Protein AF-A0A6I7PPL8-F1 (afdb_monomer)

Sequence (363 aa):
MSESAQRNDRNPDPKPRRRGTRAQRAALGAAVFVAALLAFAATMKLLSKPLSEIPAHDKALAGFEGLIAALILVFHRWRITWLCTAAFFAALSGVTLHLLLIGAGSCGCFGKLSIPPAVTLTLDTLIVIAAIALARALGAQRNLLALTAAALVPFVVAGALYSKATAPPPASTFRLGDRFKDIAPPPDRETAAPAPGEAADAAEPPDFDPIDLGATGALLLLPRVADRFLEGAPEPEWMADLRAAATAGANDPAWLIFVYDPFCEVCMRFQPTMLMYTTDEDVNATPHLRVLLLQKADLRTFDIPDWAWPASPTTALIHRGRIIHEWGGEDTPNPFLLHDDIAEQGDAYLRQLRETYTPLIAR

pLDDT: mean 79.51, std 20.42, range [29.11, 97.81]

Mean predicted aligned error: 13.36 Å

Structure (mmCIF, N/CA/C/O backbone):
data_AF-A0A6I7PPL8-F1
#
_entry.id   AF-A0A6I7PPL8-F1
#
loop_
_atom_site.group_PDB
_atom_site.id
_atom_site.type_symbol
_atom_site.label_atom_id
_atom_site.label_alt_id
_atom_site.label_comp_id
_atom_site.label_asym_id
_atom_site.label_entity_id
_atom_site.label_seq_id
_atom_site.pdbx_PDB_ins_code
_atom_site.Cartn_x
_atom_site.Cartn_y
_atom_site.Cartn_z
_atom_site.occupancy
_atom_site.B_iso_or_equiv
_atom_site.auth_seq_id
_atom_site.auth_comp_id
_atom_site.auth_asym_id
_atom_site.auth_atom_id
_atom_site.pdbx_PDB_model_num
ATOM 1 N N . MET A 1 1 ? -61.079 -2.520 68.516 1.00 50.12 1 MET A N 1
ATOM 2 C CA . MET A 1 1 ? -61.189 -3.102 67.156 1.00 50.12 1 MET A CA 1
ATOM 3 C C . MET A 1 1 ? -61.180 -1.910 66.211 1.00 50.12 1 MET A C 1
ATOM 5 O O . MET A 1 1 ? -62.048 -1.077 66.366 1.00 50.12 1 MET A O 1
ATOM 9 N N . SER A 1 2 ? -60.214 -1.631 65.348 1.00 49.09 2 SER A N 1
ATOM 10 C CA . SER A 1 2 ? -59.335 -2.470 64.543 1.00 49.09 2 SER A CA 1
ATOM 11 C C . SER A 1 2 ? -58.115 -1.615 64.176 1.00 49.09 2 SER A C 1
ATOM 13 O O . SER A 1 2 ? -58.254 -0.642 63.441 1.00 49.09 2 SER A O 1
ATOM 15 N N . GLU A 1 3 ? -56.941 -1.965 64.694 1.00 48.94 3 GLU A N 1
ATOM 16 C CA . GLU A 1 3 ? -55.659 -1.360 64.329 1.00 48.94 3 GLU A CA 1
ATOM 17 C C . GLU A 1 3 ? -55.040 -2.253 63.245 1.00 48.94 3 GLU A C 1
ATOM 19 O O . GLU A 1 3 ? -54.325 -3.219 63.506 1.00 48.94 3 GLU A O 1
ATOM 24 N N . SER A 1 4 ? -55.460 -2.020 62.002 1.00 55.59 4 SER A N 1
ATOM 25 C CA . SER A 1 4 ? -55.031 -2.774 60.827 1.00 55.59 4 SER A CA 1
ATOM 26 C C . SER A 1 4 ? -53.631 -2.328 60.411 1.00 55.59 4 SER A C 1
ATOM 28 O O . SER A 1 4 ? -53.450 -1.328 59.718 1.00 55.59 4 SER A O 1
ATOM 30 N N . ALA A 1 5 ? -52.648 -3.101 60.868 1.00 55.16 5 ALA A N 1
ATOM 31 C CA . ALA A 1 5 ? -51.238 -3.024 60.525 1.00 55.16 5 ALA A CA 1
ATOM 32 C C . ALA A 1 5 ? -51.011 -3.096 59.003 1.00 55.16 5 ALA A C 1
ATOM 34 O O . ALA A 1 5 ? -51.009 -4.166 58.393 1.00 55.16 5 ALA A O 1
ATOM 35 N N . GLN A 1 6 ? -50.773 -1.940 58.387 1.00 59.84 6 GLN A N 1
ATOM 36 C CA . GLN A 1 6 ? -50.347 -1.822 56.997 1.00 59.84 6 GLN A CA 1
ATOM 37 C C . GLN A 1 6 ? -48.828 -2.049 56.930 1.00 59.84 6 GLN A C 1
ATOM 39 O O . GLN A 1 6 ? -48.020 -1.119 56.931 1.00 59.84 6 GLN A O 1
ATOM 44 N N . ARG A 1 7 ? -48.429 -3.326 56.950 1.00 60.44 7 ARG A N 1
ATOM 45 C CA . ARG A 1 7 ? -47.038 -3.768 56.791 1.00 60.44 7 ARG A CA 1
ATOM 46 C C . ARG A 1 7 ? -46.608 -3.516 55.345 1.00 60.44 7 ARG A C 1
ATOM 48 O O . ARG A 1 7 ? -46.891 -4.293 54.441 1.00 60.44 7 ARG A O 1
ATOM 55 N N . ASN A 1 8 ? -45.991 -2.361 55.134 1.00 64.19 8 ASN A N 1
ATOM 56 C CA . ASN A 1 8 ? -45.454 -1.918 53.856 1.00 64.19 8 ASN A CA 1
ATOM 57 C C . ASN A 1 8 ? -44.145 -2.681 53.581 1.00 64.19 8 ASN A C 1
ATOM 59 O O . ASN A 1 8 ? -43.060 -2.209 53.927 1.00 64.19 8 ASN A O 1
ATOM 63 N N . ASP A 1 9 ? -44.259 -3.887 53.018 1.00 62.44 9 ASP A N 1
ATOM 64 C CA . ASP A 1 9 ? -43.138 -4.693 52.526 1.00 62.44 9 ASP A CA 1
ATOM 65 C C . ASP A 1 9 ? -42.481 -3.976 51.333 1.00 62.44 9 ASP A C 1
ATOM 67 O O . ASP A 1 9 ? -42.732 -4.260 50.161 1.00 62.44 9 ASP A O 1
ATOM 71 N N . ARG A 1 10 ? -41.622 -2.996 51.636 1.00 67.69 10 ARG A N 1
ATOM 72 C CA . ARG A 1 10 ? -40.683 -2.409 50.678 1.00 67.69 10 ARG A CA 1
ATOM 73 C C . ARG A 1 10 ? -39.659 -3.477 50.313 1.00 67.69 10 ARG A C 1
ATOM 75 O O . ARG A 1 10 ? -38.627 -3.612 50.967 1.00 67.69 10 ARG A O 1
ATOM 82 N N . ASN A 1 11 ? -39.971 -4.246 49.277 1.00 71.38 11 ASN A N 1
ATOM 83 C CA . ASN A 1 11 ? -39.023 -5.120 48.604 1.00 71.38 11 ASN A CA 1
ATOM 84 C C . ASN A 1 11 ? -37.792 -4.263 48.240 1.00 71.38 11 ASN A C 1
ATOM 86 O O . ASN A 1 11 ? -37.960 -3.270 47.527 1.00 71.38 11 ASN A O 1
ATOM 90 N N . PRO A 1 12 ? -36.592 -4.534 48.787 1.00 71.25 12 PRO A N 1
ATOM 91 C CA . PRO A 1 12 ? -35.431 -3.696 48.537 1.00 71.25 12 PRO A CA 1
ATOM 92 C C . PRO A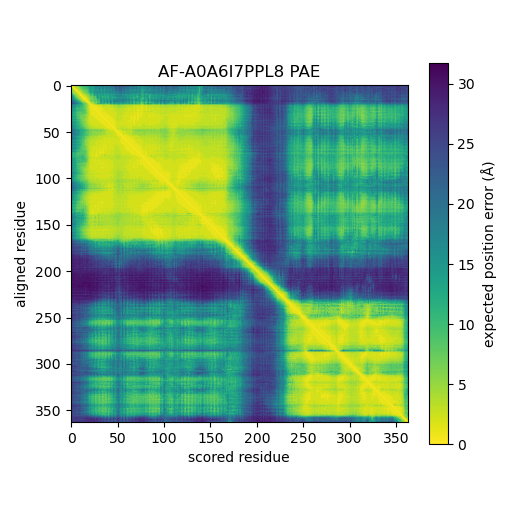 1 12 ? -35.166 -3.685 47.037 1.00 71.25 12 PRO A C 1
ATOM 94 O O . PRO A 1 12 ? -34.965 -4.747 46.442 1.00 71.25 12 PRO A O 1
ATOM 97 N N . ASP A 1 13 ? -35.182 -2.487 46.444 1.00 73.50 13 ASP A N 1
ATOM 98 C CA . ASP A 1 13 ? -34.878 -2.295 45.031 1.00 73.50 13 ASP A CA 1
ATOM 99 C C . ASP A 1 13 ? -33.639 -3.126 44.674 1.00 73.50 13 ASP A C 1
ATOM 101 O O . ASP A 1 13 ? -32.606 -3.020 45.356 1.00 73.50 13 ASP A O 1
ATOM 105 N N . PRO A 1 14 ? -33.725 -4.008 43.662 1.00 70.31 14 PRO A N 1
ATOM 106 C CA . PRO A 1 14 ? -32.640 -4.908 43.329 1.00 70.31 14 PRO A CA 1
ATOM 107 C C . PRO A 1 14 ? -31.392 -4.076 43.043 1.00 70.31 14 PRO A C 1
ATOM 109 O O . PRO A 1 14 ? -31.329 -3.360 42.042 1.00 70.31 14 PRO A O 1
ATOM 112 N N . LYS A 1 15 ? -30.399 -4.168 43.944 1.00 69.38 15 LYS A N 1
ATOM 113 C CA . LYS A 1 15 ? -29.128 -3.438 43.838 1.00 69.38 15 LYS A CA 1
ATOM 114 C C . LYS A 1 15 ? -28.622 -3.549 42.396 1.00 69.38 15 LYS A C 1
ATOM 116 O O . LYS A 1 15 ? -28.490 -4.679 41.907 1.00 69.38 15 LYS A O 1
ATOM 121 N N . PRO A 1 16 ? -28.334 -2.427 41.710 1.00 63.09 16 PRO A N 1
ATOM 122 C CA . PRO A 1 16 ? -27.937 -2.437 40.309 1.00 63.09 16 PRO A CA 1
ATOM 123 C C . PRO A 1 16 ? -26.766 -3.404 40.125 1.00 63.09 16 PRO A C 1
ATOM 125 O O . PRO A 1 16 ? -25.678 -3.227 40.677 1.00 63.09 16 PRO A O 1
ATOM 128 N N . ARG A 1 17 ? -27.026 -4.503 39.404 1.00 59.47 17 ARG A N 1
ATOM 129 C CA . ARG A 1 17 ? -26.058 -5.584 39.185 1.00 59.47 17 ARG A CA 1
ATOM 130 C C . ARG A 1 17 ? -24.767 -4.995 38.609 1.00 59.47 17 ARG A C 1
ATOM 132 O O . ARG A 1 17 ? -24.819 -4.242 37.641 1.00 59.47 17 ARG A O 1
ATOM 139 N N . ARG A 1 18 ? -23.616 -5.416 39.157 1.00 65.81 18 ARG A N 1
ATOM 140 C CA . ARG A 1 18 ? -22.213 -5.055 38.823 1.00 65.81 18 ARG A CA 1
ATOM 141 C C . ARG A 1 18 ? -21.773 -5.271 37.350 1.00 65.81 18 ARG A C 1
ATOM 143 O O . ARG A 1 18 ? -20.594 -5.491 37.089 1.00 65.81 18 ARG A O 1
ATOM 150 N N . ARG A 1 19 ? -22.667 -5.216 36.357 1.00 65.75 19 ARG A N 1
ATOM 151 C CA . ARG A 1 19 ? -22.356 -5.392 34.924 1.00 65.75 19 ARG A CA 1
ATOM 152 C C . ARG A 1 19 ? -21.305 -4.402 34.401 1.00 65.75 19 ARG A C 1
ATOM 154 O O . ARG A 1 19 ? -20.608 -4.736 33.450 1.00 65.75 19 ARG A O 1
ATOM 161 N N . GLY A 1 20 ? -21.129 -3.246 35.048 1.00 73.75 20 GLY A N 1
ATOM 162 C CA . GLY A 1 20 ? -20.161 -2.229 34.628 1.00 73.75 20 GLY A CA 1
ATOM 163 C C . GLY A 1 20 ? -18.698 -2.688 34.628 1.00 73.75 20 GLY A C 1
ATOM 164 O O . GLY A 1 20 ? -17.942 -2.283 33.753 1.00 73.75 20 GLY A O 1
ATOM 165 N N . THR A 1 21 ? -18.282 -3.577 35.536 1.00 85.00 21 THR A N 1
ATOM 166 C CA . THR A 1 21 ? -16.844 -3.845 35.729 1.00 85.00 21 THR A CA 1
ATOM 167 C C . THR A 1 21 ? -16.218 -4.694 34.622 1.00 85.00 21 THR A C 1
ATOM 169 O O . THR A 1 21 ? -15.067 -4.462 34.259 1.00 85.00 21 THR A O 1
ATOM 172 N N . ARG A 1 22 ? -16.952 -5.658 34.045 1.00 92.44 22 ARG A N 1
ATOM 173 C CA . ARG A 1 22 ? -16.433 -6.501 32.948 1.00 92.44 22 ARG A CA 1
ATOM 174 C C . ARG A 1 22 ? -16.326 -5.724 31.639 1.00 92.44 22 ARG A C 1
ATOM 176 O O . ARG A 1 22 ? -15.281 -5.775 31.002 1.00 92.44 22 ARG A O 1
ATOM 183 N N . ALA A 1 23 ? -17.368 -4.970 31.280 1.00 92.50 23 ALA A N 1
ATOM 184 C CA . ALA A 1 23 ? -17.369 -4.146 30.070 1.00 92.50 23 ALA A CA 1
ATOM 185 C C . ALA A 1 23 ? -16.282 -3.062 30.121 1.00 92.50 23 ALA A C 1
ATOM 187 O O . ALA A 1 23 ? -15.598 -2.841 29.131 1.00 92.50 23 ALA A O 1
ATOM 188 N N . GLN A 1 24 ? -16.058 -2.444 31.287 1.00 93.75 24 GLN A N 1
ATOM 189 C CA . GLN A 1 24 ? -14.986 -1.461 31.468 1.00 93.75 24 GLN A CA 1
ATOM 190 C C . GLN A 1 24 ? -13.587 -2.067 31.313 1.00 93.75 24 GLN A C 1
ATOM 192 O O . GLN A 1 24 ? -12.736 -1.457 30.676 1.00 93.75 24 GLN A O 1
ATOM 197 N N . ARG A 1 25 ? -13.342 -3.266 31.861 1.00 95.81 25 ARG A N 1
ATOM 198 C CA . ARG A 1 25 ? -12.057 -3.965 31.682 1.00 95.81 25 ARG A CA 1
ATOM 199 C C . ARG A 1 25 ? -11.835 -4.377 30.229 1.00 95.81 25 ARG A C 1
ATOM 201 O O . ARG A 1 25 ? -10.738 -4.188 29.722 1.00 95.81 25 ARG A O 1
ATOM 208 N N . ALA A 1 26 ? -12.871 -4.892 29.564 1.00 95.44 26 ALA A N 1
ATOM 209 C CA . ALA A 1 26 ? -12.811 -5.232 28.143 1.00 95.44 26 ALA A CA 1
ATOM 210 C C . ALA A 1 26 ? -12.533 -3.991 27.282 1.00 95.44 26 ALA A C 1
ATOM 212 O O . ALA A 1 26 ? -11.665 -4.033 26.419 1.00 95.44 26 ALA A O 1
ATOM 213 N N . ALA A 1 27 ? -13.205 -2.872 27.571 1.00 95.19 27 ALA A N 1
ATOM 214 C CA . ALA A 1 27 ? -12.967 -1.602 26.898 1.00 95.19 27 ALA A CA 1
ATOM 215 C C . ALA A 1 27 ? -11.532 -1.103 27.117 1.00 95.19 27 ALA A C 1
ATOM 217 O O . ALA A 1 27 ? -10.883 -0.704 26.162 1.00 95.19 27 ALA A O 1
ATOM 218 N N . LEU A 1 28 ? -10.999 -1.169 28.341 1.00 96.75 28 LEU A N 1
ATOM 219 C CA . LEU A 1 28 ? -9.606 -0.792 28.595 1.00 96.75 28 LEU A CA 1
ATOM 220 C C . LEU A 1 28 ? -8.621 -1.691 27.833 1.00 96.75 28 LEU A C 1
ATOM 222 O O . LEU A 1 28 ? -7.703 -1.180 27.203 1.00 96.75 28 LEU A O 1
ATOM 226 N N . GLY A 1 29 ? -8.823 -3.012 27.852 1.00 97.06 29 GLY A N 1
ATOM 227 C CA . GLY A 1 29 ? -7.970 -3.951 27.117 1.00 97.06 29 GLY A CA 1
ATOM 228 C C . GLY A 1 29 ? -7.986 -3.694 25.609 1.00 97.06 29 GLY A C 1
ATOM 229 O O . GLY A 1 29 ? -6.932 -3.601 24.986 1.00 97.06 29 GLY A O 1
ATOM 230 N N . ALA A 1 30 ? -9.174 -3.491 25.035 1.00 96.31 30 ALA A N 1
ATOM 231 C CA . ALA A 1 30 ? -9.321 -3.127 23.630 1.00 96.31 30 ALA A CA 1
ATOM 232 C C . ALA A 1 30 ? -8.703 -1.754 23.318 1.00 96.31 30 ALA A C 1
ATOM 234 O O . ALA A 1 30 ? -8.088 -1.588 22.271 1.00 96.31 30 ALA A O 1
ATOM 235 N N . ALA A 1 31 ? -8.818 -0.785 24.231 1.00 96.19 31 ALA A N 1
ATOM 236 C CA . ALA A 1 31 ? -8.248 0.547 24.061 1.00 96.19 31 ALA A CA 1
ATOM 237 C C . ALA A 1 31 ? -6.718 0.494 24.011 1.00 96.19 31 ALA A C 1
ATOM 239 O O . ALA A 1 31 ? -6.123 1.104 23.130 1.00 96.19 31 ALA A O 1
ATOM 240 N N . VAL A 1 32 ? -6.093 -0.281 24.903 1.00 97.81 32 VAL A N 1
ATOM 241 C CA . VAL A 1 32 ? -4.641 -0.515 24.893 1.00 97.81 32 VAL A CA 1
ATOM 242 C C . VAL A 1 32 ? -4.205 -1.201 23.602 1.00 97.81 32 VAL A C 1
ATOM 244 O O . VAL A 1 32 ? -3.240 -0.759 22.989 1.00 97.81 32 VAL A O 1
ATOM 247 N N . PHE A 1 33 ? -4.928 -2.232 23.156 1.00 97.75 33 PHE A N 1
ATOM 248 C CA . PHE A 1 33 ? -4.609 -2.935 21.912 1.00 97.75 33 PHE A CA 1
ATOM 249 C C . PHE A 1 33 ? -4.676 -2.011 20.685 1.00 97.75 33 PHE A C 1
ATOM 251 O O . PHE A 1 33 ? -3.709 -1.916 19.934 1.00 97.75 33 PHE A O 1
ATOM 258 N N . VAL A 1 34 ? -5.787 -1.287 20.505 1.00 96.81 34 VAL A N 1
ATOM 259 C CA . VAL A 1 34 ? -5.965 -0.367 19.369 1.00 96.81 34 VAL A CA 1
ATOM 260 C C . VAL A 1 34 ? -4.957 0.782 19.430 1.00 96.81 34 VAL A C 1
ATOM 262 O O . VAL A 1 34 ? -4.368 1.129 18.411 1.00 96.81 34 VAL A O 1
ATOM 265 N N . ALA A 1 35 ? -4.706 1.347 20.614 1.00 96.62 35 ALA A N 1
ATOM 266 C CA . ALA A 1 35 ? -3.709 2.400 20.783 1.00 96.62 35 ALA A CA 1
ATOM 267 C C . ALA A 1 35 ? -2.290 1.911 20.460 1.00 96.62 35 ALA A C 1
ATOM 269 O O . ALA A 1 35 ? -1.544 2.633 19.808 1.00 96.62 35 ALA A O 1
ATOM 270 N N . ALA A 1 36 ? -1.928 0.689 20.864 1.00 97.38 36 ALA A N 1
ATOM 271 C CA . ALA A 1 36 ? -0.634 0.095 20.538 1.00 97.38 36 ALA A CA 1
ATOM 272 C C . ALA A 1 36 ? -0.473 -0.120 19.027 1.00 97.38 36 ALA A C 1
ATOM 274 O O . ALA A 1 36 ? 0.581 0.191 18.480 1.00 97.38 36 ALA A O 1
ATOM 275 N N . LEU A 1 37 ? -1.524 -0.589 18.346 1.00 96.12 37 LEU A N 1
ATOM 276 C CA . LEU A 1 37 ? -1.525 -0.756 16.893 1.00 96.12 37 LEU A CA 1
ATOM 277 C C . LEU A 1 37 ? -1.340 0.585 16.161 1.00 96.12 37 LEU A C 1
ATOM 279 O O . LEU A 1 37 ? -0.497 0.684 15.272 1.00 96.12 37 LEU A O 1
ATOM 283 N N . LEU A 1 38 ? -2.093 1.619 16.553 1.00 95.56 38 LEU A N 1
ATOM 284 C CA . LEU A 1 38 ? -1.989 2.961 15.966 1.00 95.56 38 LEU A CA 1
ATOM 285 C C . LEU A 1 38 ? -0.626 3.603 16.242 1.00 95.56 38 LEU A C 1
ATOM 287 O O . LEU A 1 38 ? -0.027 4.183 15.341 1.00 95.56 38 LEU A O 1
ATOM 291 N N . ALA A 1 39 ? -0.114 3.467 17.468 1.00 95.31 39 ALA A N 1
ATOM 292 C CA . ALA A 1 39 ? 1.216 3.946 17.823 1.00 95.31 39 ALA A CA 1
ATOM 293 C C . ALA A 1 39 ? 2.295 3.236 16.997 1.00 95.31 39 ALA A C 1
ATOM 295 O O . ALA A 1 39 ? 3.172 3.900 16.458 1.00 95.31 39 ALA A O 1
ATOM 296 N N . PHE A 1 40 ? 2.199 1.913 16.830 1.00 94.94 40 PHE A N 1
ATOM 297 C CA . PHE A 1 40 ? 3.115 1.150 15.986 1.00 94.94 40 PHE A CA 1
ATOM 298 C C . PHE A 1 40 ? 3.084 1.633 14.529 1.00 94.94 40 PHE A C 1
ATOM 300 O O . PHE A 1 40 ? 4.142 1.910 13.967 1.00 94.94 40 PHE A O 1
ATOM 307 N N . ALA A 1 41 ? 1.898 1.808 13.936 1.00 93.56 41 ALA A N 1
ATOM 308 C CA . ALA A 1 41 ? 1.759 2.334 12.576 1.00 93.56 41 ALA A CA 1
ATOM 309 C C . ALA A 1 41 ? 2.401 3.727 12.427 1.00 93.56 41 ALA A C 1
ATOM 311 O O . ALA A 1 41 ? 3.228 3.940 11.536 1.00 93.56 41 ALA A O 1
ATOM 312 N N . ALA A 1 42 ? 2.103 4.649 13.349 1.00 93.50 42 ALA A N 1
ATOM 313 C CA . ALA A 1 42 ? 2.664 5.997 13.353 1.00 93.50 42 ALA A CA 1
ATOM 314 C C . ALA A 1 42 ? 4.194 5.992 13.531 1.00 93.50 42 ALA A C 1
ATOM 316 O O . ALA A 1 42 ? 4.908 6.691 12.810 1.00 93.50 42 ALA A O 1
ATOM 317 N N . THR A 1 43 ? 4.724 5.173 14.445 1.00 93.19 43 THR A N 1
ATOM 318 C CA . THR A 1 43 ? 6.170 5.023 14.654 1.00 93.19 43 THR A CA 1
ATOM 319 C C . THR A 1 43 ? 6.857 4.467 13.411 1.00 93.19 43 THR A C 1
ATOM 321 O O . THR A 1 43 ? 7.880 5.006 13.000 1.00 93.19 43 THR A O 1
ATOM 324 N N . MET A 1 44 ? 6.288 3.449 12.762 1.00 92.38 44 MET A N 1
ATOM 325 C CA . MET A 1 44 ? 6.865 2.878 11.541 1.00 92.38 44 MET A CA 1
ATOM 326 C C . MET A 1 44 ? 6.896 3.881 10.381 1.00 92.38 44 MET A C 1
ATOM 328 O O . MET A 1 44 ? 7.874 3.912 9.632 1.00 92.38 44 MET A O 1
ATOM 332 N N . LYS A 1 45 ? 5.887 4.757 10.260 1.00 89.00 45 LYS A N 1
ATOM 333 C CA . LYS A 1 45 ? 5.919 5.877 9.302 1.00 89.00 45 LYS A CA 1
ATOM 334 C C . LYS A 1 45 ? 7.065 6.838 9.611 1.00 89.00 45 LYS A C 1
ATOM 336 O O . LYS A 1 45 ? 7.859 7.142 8.724 1.00 89.00 45 LYS A O 1
ATOM 341 N N . LEU A 1 46 ? 7.194 7.265 10.867 1.00 90.25 46 LEU A N 1
ATOM 342 C CA . LEU A 1 46 ? 8.212 8.235 11.284 1.00 90.25 46 LEU A CA 1
ATOM 343 C C . LEU A 1 46 ? 9.645 7.689 11.221 1.00 90.25 46 LEU A C 1
ATOM 345 O O . LEU A 1 46 ? 10.565 8.454 10.962 1.00 90.25 46 LEU A O 1
ATOM 349 N N . LEU A 1 47 ? 9.845 6.384 11.425 1.00 91.69 47 LEU A N 1
ATOM 350 C CA . LEU A 1 47 ? 11.161 5.740 11.327 1.00 91.69 47 LEU A CA 1
ATOM 351 C C . LEU A 1 47 ? 11.567 5.403 9.886 1.00 91.69 47 LEU A C 1
ATOM 353 O O . LEU A 1 47 ? 12.730 5.099 9.628 1.00 91.69 47 LEU A O 1
ATOM 357 N N . SER A 1 48 ? 10.628 5.427 8.937 1.00 84.06 48 SER A N 1
ATOM 358 C CA . SER A 1 48 ? 10.905 5.004 7.562 1.00 84.06 48 SER A CA 1
ATOM 359 C C . SER A 1 48 ? 11.784 5.984 6.777 1.00 84.06 48 SER A C 1
ATOM 361 O O . SER A 1 48 ? 12.495 5.550 5.866 1.00 84.06 48 SER A O 1
ATOM 363 N N . LYS A 1 49 ? 11.749 7.279 7.116 1.00 83.81 49 LYS A N 1
ATOM 364 C CA . LYS A 1 49 ? 12.443 8.365 6.408 1.00 83.81 49 LYS A CA 1
ATOM 365 C C . LYS A 1 49 ? 12.864 9.475 7.384 1.00 83.81 49 LYS A C 1
ATOM 367 O O . LYS A 1 49 ? 12.212 9.637 8.416 1.00 83.81 49 LYS A O 1
ATOM 372 N N . PRO A 1 50 ? 13.896 10.278 7.067 1.00 89.25 50 PRO A N 1
ATOM 373 C CA . PRO A 1 50 ? 14.190 11.504 7.805 1.00 89.25 50 PRO A CA 1
ATOM 374 C C . PRO A 1 50 ? 12.958 12.417 7.866 1.00 89.25 50 PRO A C 1
ATOM 376 O O . PRO A 1 50 ? 12.227 12.554 6.885 1.00 89.25 50 PRO A O 1
ATOM 379 N N . LEU A 1 51 ? 12.738 13.097 8.997 1.00 86.81 51 LEU A N 1
ATOM 380 C CA . LEU A 1 51 ? 11.593 14.002 9.193 1.00 86.81 51 LEU A CA 1
ATOM 381 C C . LEU A 1 51 ? 11.484 15.094 8.115 1.00 86.81 51 LEU A C 1
ATOM 383 O O . LEU A 1 51 ? 10.382 15.569 7.853 1.00 86.81 51 LEU A O 1
ATOM 387 N N . SER A 1 52 ? 12.586 15.495 7.480 1.00 90.00 52 SER A N 1
ATOM 388 C CA . SER A 1 52 ? 12.602 16.451 6.365 1.00 90.00 52 SER A CA 1
ATOM 389 C C . SER A 1 52 ? 11.963 15.906 5.083 1.00 90.00 52 SER A C 1
ATOM 391 O O . SER A 1 52 ? 11.364 16.678 4.345 1.00 90.00 52 SER A O 1
ATOM 393 N N . GLU A 1 53 ? 12.029 14.595 4.847 1.00 87.38 53 GLU A N 1
ATOM 394 C CA . GLU A 1 53 ? 11.587 13.942 3.605 1.00 87.38 53 GLU A CA 1
ATOM 395 C C . GLU A 1 53 ? 10.163 13.3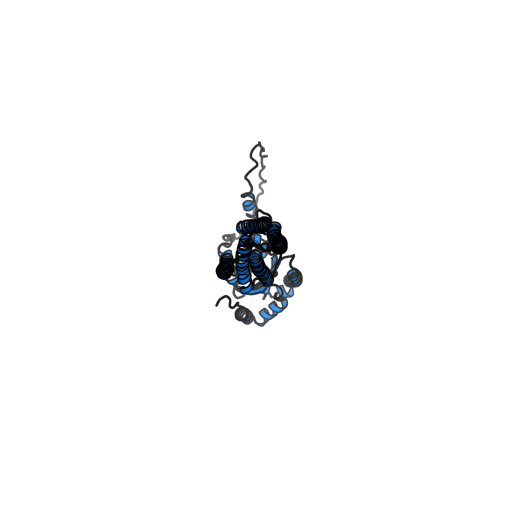81 3.677 1.00 87.38 53 GLU A C 1
ATOM 397 O O . GLU A 1 53 ? 9.582 13.011 2.657 1.00 87.38 53 GLU A O 1
ATOM 402 N N . ILE A 1 54 ? 9.583 13.283 4.876 1.00 81.75 54 ILE A N 1
ATOM 403 C CA . ILE A 1 54 ? 8.216 12.781 5.032 1.00 81.75 54 ILE A CA 1
ATOM 404 C C . ILE A 1 54 ? 7.233 13.845 4.503 1.00 81.75 54 ILE A C 1
ATOM 406 O O . ILE A 1 54 ? 7.248 14.984 5.002 1.00 81.75 54 ILE A O 1
ATOM 410 N N . PRO A 1 55 ? 6.348 13.497 3.548 1.00 85.19 55 PRO A N 1
ATOM 411 C CA . PRO A 1 55 ? 5.311 14.398 3.062 1.00 85.19 55 PRO A CA 1
ATOM 412 C C . PRO A 1 55 ? 4.458 14.974 4.198 1.00 85.19 55 PRO A C 1
ATOM 414 O O . PRO A 1 55 ? 4.187 14.314 5.203 1.00 85.19 55 PRO A O 1
ATOM 417 N N . ALA A 1 56 ? 3.985 16.214 4.043 1.00 88.50 56 ALA A N 1
ATOM 418 C CA . ALA A 1 56 ? 3.187 16.879 5.078 1.00 88.50 56 ALA A CA 1
ATOM 419 C C . ALA A 1 56 ? 1.913 16.093 5.451 1.00 88.50 56 ALA A C 1
ATOM 421 O O . ALA A 1 56 ? 1.530 16.067 6.621 1.00 88.50 56 ALA A O 1
ATOM 422 N N . HIS A 1 57 ? 1.294 15.411 4.481 1.00 85.44 57 HIS A N 1
ATOM 423 C CA . HIS A 1 57 ? 0.109 14.586 4.716 1.00 85.44 57 HIS A CA 1
ATOM 424 C C . HIS A 1 57 ? 0.410 13.357 5.590 1.00 85.44 57 HIS A C 1
ATOM 426 O O . HIS A 1 57 ? -0.369 13.064 6.493 1.00 85.44 57 HIS A O 1
ATOM 432 N N . ASP A 1 58 ? 1.557 12.699 5.405 1.00 85.56 58 ASP A N 1
ATOM 433 C CA . ASP A 1 58 ? 1.966 11.544 6.215 1.00 85.56 58 ASP A CA 1
ATOM 434 C C . ASP A 1 58 ? 2.255 11.943 7.666 1.00 85.56 58 ASP A C 1
ATOM 436 O O . ASP A 1 58 ? 1.859 11.242 8.600 1.00 85.56 58 ASP A O 1
ATOM 440 N N . LYS A 1 59 ? 2.881 13.111 7.873 1.00 90.19 59 LYS A N 1
ATOM 441 C CA . LYS A 1 59 ? 3.087 13.688 9.215 1.00 90.19 59 LYS A CA 1
ATOM 442 C C . LYS A 1 59 ? 1.758 13.983 9.901 1.00 90.19 59 LYS A C 1
ATOM 444 O O . LYS A 1 59 ? 1.578 13.638 11.068 1.00 90.19 59 LYS A O 1
ATOM 449 N N . ALA A 1 60 ? 0.833 14.615 9.178 1.00 91.06 60 ALA A N 1
ATOM 450 C CA . ALA A 1 60 ? -0.493 14.933 9.693 1.00 91.06 60 ALA A CA 1
ATOM 451 C C . ALA A 1 60 ? -1.269 13.658 10.053 1.00 91.06 60 ALA A C 1
ATOM 453 O O . ALA A 1 60 ? -1.875 13.595 11.122 1.00 91.06 60 ALA A O 1
ATOM 454 N N . LEU A 1 61 ? -1.192 12.624 9.211 1.00 89.69 61 LEU A N 1
ATOM 455 C CA . LEU A 1 61 ? -1.830 11.334 9.455 1.00 89.69 61 LEU A CA 1
ATOM 456 C C . LEU A 1 61 ? -1.236 10.623 10.679 1.00 89.69 61 LEU A C 1
ATOM 458 O O . LEU A 1 61 ? -1.994 10.180 11.536 1.00 89.69 61 LEU A O 1
ATOM 462 N N . ALA A 1 62 ? 0.093 10.567 10.812 1.00 91.81 62 ALA A N 1
ATOM 463 C CA . ALA A 1 62 ? 0.750 9.979 11.983 1.00 91.81 62 ALA A CA 1
ATOM 464 C C . ALA A 1 62 ? 0.394 10.731 13.282 1.00 91.81 62 ALA A C 1
ATOM 466 O O . ALA A 1 62 ? 0.119 10.117 14.314 1.00 91.81 62 ALA A O 1
ATOM 467 N N . GLY A 1 63 ? 0.333 12.068 13.228 1.00 93.25 63 GLY A N 1
ATOM 468 C CA . GLY A 1 63 ? -0.134 12.891 14.345 1.00 93.25 63 GLY A CA 1
ATOM 469 C C . GLY A 1 63 ? -1.597 12.616 14.706 1.00 93.25 63 GLY A C 1
ATOM 470 O O . GLY A 1 63 ? -1.937 12.508 15.886 1.00 93.25 63 GLY A O 1
ATOM 471 N N . PHE A 1 64 ? -2.458 12.443 13.701 1.00 93.12 64 PHE A N 1
ATOM 472 C CA . PHE A 1 64 ? -3.863 12.094 13.896 1.00 93.12 64 PHE A CA 1
ATOM 473 C C . PHE A 1 64 ? -4.036 10.696 14.516 1.00 93.12 64 PHE A C 1
ATOM 475 O O . PHE A 1 64 ? -4.805 10.545 15.463 1.00 93.12 64 PHE A O 1
ATOM 482 N N . GLU A 1 65 ? -3.283 9.691 14.058 1.00 93.44 65 GLU A N 1
ATOM 483 C CA . GLU A 1 65 ? -3.263 8.341 14.647 1.00 93.44 65 GLU A CA 1
ATOM 484 C C . GLU A 1 65 ? -2.853 8.378 16.128 1.00 93.44 65 GLU A C 1
ATOM 486 O O . GLU A 1 65 ? -3.521 7.774 16.973 1.00 93.44 65 GLU A O 1
ATOM 491 N N . GLY A 1 66 ? -1.817 9.156 16.465 1.00 94.62 66 GLY A N 1
ATOM 492 C CA . GLY A 1 66 ? -1.386 9.373 17.848 1.00 94.62 66 GLY A CA 1
ATOM 493 C C . GLY A 1 66 ? -2.452 10.056 18.714 1.00 94.62 66 GLY A C 1
ATOM 494 O O . GLY A 1 66 ? -2.690 9.642 19.853 1.00 94.62 66 GLY A O 1
ATOM 495 N N . LEU A 1 67 ? -3.151 11.059 18.171 1.00 95.00 67 LEU A N 1
ATOM 496 C CA . LEU A 1 67 ? -4.257 11.728 18.859 1.00 95.00 67 LEU A CA 1
ATOM 497 C C . LEU A 1 67 ? -5.414 10.757 19.143 1.00 95.00 67 LEU A C 1
ATOM 499 O O . LEU A 1 67 ? -5.911 10.711 20.269 1.00 95.00 67 LEU A O 1
ATOM 503 N N . ILE A 1 68 ? -5.827 9.953 18.159 1.00 94.06 68 ILE A N 1
ATOM 504 C CA . ILE A 1 68 ? -6.892 8.954 18.333 1.00 94.06 68 ILE A CA 1
ATOM 505 C C . ILE A 1 68 ? -6.493 7.899 19.369 1.00 94.06 68 ILE A C 1
ATOM 507 O O . ILE A 1 68 ? -7.311 7.559 20.228 1.00 94.06 68 ILE A O 1
ATOM 511 N N . ALA A 1 69 ? -5.244 7.425 19.348 1.00 95.88 69 ALA A N 1
ATOM 512 C CA . ALA A 1 69 ? -4.726 6.498 20.351 1.00 95.88 69 ALA A CA 1
ATOM 513 C C . ALA A 1 69 ? -4.843 7.078 21.775 1.00 95.88 69 ALA A C 1
ATOM 515 O O . ALA A 1 69 ? -5.371 6.417 22.674 1.00 95.88 69 ALA A O 1
ATOM 516 N N . ALA A 1 70 ? -4.440 8.338 21.975 1.00 96.50 70 ALA A N 1
ATOM 517 C CA . ALA A 1 70 ? -4.557 9.019 23.264 1.00 96.50 70 ALA A CA 1
ATOM 518 C C . ALA A 1 70 ? -6.022 9.192 23.708 1.00 96.50 70 ALA A C 1
ATOM 520 O O . ALA A 1 70 ? -6.367 8.895 24.857 1.00 96.50 70 ALA A O 1
ATOM 521 N N . LEU A 1 71 ? -6.905 9.620 22.797 1.00 95.81 71 LEU A N 1
ATOM 522 C CA . LEU A 1 71 ? -8.332 9.797 23.078 1.00 95.81 71 LEU A CA 1
ATOM 523 C C . LEU A 1 71 ? -9.012 8.474 23.452 1.00 95.81 71 LEU A C 1
ATOM 525 O O . LEU A 1 71 ? -9.803 8.440 24.396 1.00 95.81 71 LEU A O 1
ATOM 529 N N . ILE A 1 72 ? -8.683 7.378 22.763 1.00 96.81 72 ILE A N 1
ATOM 530 C CA . ILE A 1 72 ? -9.203 6.043 23.078 1.00 96.81 72 ILE A CA 1
ATOM 531 C C . ILE A 1 72 ? -8.781 5.612 24.483 1.00 96.81 72 ILE A C 1
ATOM 533 O O . ILE A 1 72 ? -9.623 5.122 25.231 1.00 96.81 72 ILE A O 1
ATOM 537 N N . LEU A 1 73 ? -7.528 5.836 24.885 1.00 97.31 73 LEU A N 1
ATOM 538 C CA . LEU A 1 73 ? -7.052 5.484 26.228 1.00 97.31 73 LEU A CA 1
ATOM 539 C C . LEU A 1 73 ? -7.748 6.302 27.325 1.00 97.31 73 LEU A C 1
ATOM 541 O O . LEU A 1 73 ? -8.224 5.733 28.313 1.00 97.31 73 LEU A O 1
ATOM 545 N N . VAL A 1 74 ? -7.865 7.620 27.143 1.00 97.75 74 VAL A N 1
ATOM 546 C CA . VAL A 1 74 ? -8.470 8.529 28.134 1.00 97.75 74 VAL A CA 1
ATOM 547 C C . VAL A 1 74 ? -9.978 8.293 28.247 1.00 97.75 74 VAL A C 1
ATOM 549 O O . VAL A 1 74 ? -10.517 8.161 29.348 1.00 97.75 74 VAL A O 1
ATOM 552 N N . PHE A 1 75 ? -10.667 8.171 27.112 1.00 97.50 75 PHE A N 1
ATOM 553 C CA . PHE A 1 75 ? -12.125 8.108 27.040 1.00 97.50 75 PHE A CA 1
ATOM 554 C C . PHE A 1 75 ? -12.664 6.700 26.742 1.00 97.50 75 PHE A C 1
ATOM 556 O O . PHE A 1 75 ? -13.813 6.569 26.320 1.00 97.50 75 PHE A O 1
ATOM 563 N N . HIS A 1 76 ? -11.902 5.629 27.010 1.00 97.25 76 HIS A N 1
ATOM 564 C CA . HIS A 1 76 ? -12.312 4.231 26.753 1.00 97.25 76 HIS A CA 1
ATOM 565 C C . HIS A 1 76 ? -13.646 3.842 27.413 1.00 97.25 76 HIS A C 1
ATOM 567 O O . HIS A 1 76 ? -14.317 2.903 26.985 1.00 97.25 76 HIS A O 1
ATOM 573 N N . ARG A 1 77 ? -14.056 4.537 28.481 1.00 96.50 77 ARG A N 1
ATOM 574 C CA . ARG A 1 77 ? -15.327 4.274 29.182 1.00 96.50 77 ARG A CA 1
ATOM 575 C C . ARG A 1 77 ? -16.539 4.877 28.480 1.00 96.50 77 ARG A C 1
ATOM 577 O O . ARG A 1 77 ? -17.668 4.536 28.828 1.00 96.50 77 ARG A O 1
ATOM 584 N N . TRP A 1 78 ? -16.330 5.803 27.551 1.00 96.94 78 TRP A N 1
ATOM 585 C CA . TRP A 1 78 ? -17.403 6.544 26.905 1.00 96.94 78 TRP A CA 1
ATOM 586 C C . TRP A 1 78 ? -17.827 5.815 25.634 1.00 96.94 78 TRP A C 1
ATOM 588 O O . TRP A 1 78 ? -17.020 5.534 24.754 1.00 96.94 78 TRP A O 1
ATOM 598 N N . ARG A 1 79 ? -19.125 5.526 25.512 1.00 95.94 79 ARG A N 1
ATOM 599 C CA . ARG A 1 79 ? -19.685 4.840 24.334 1.00 95.94 79 ARG A CA 1
ATOM 600 C C . ARG A 1 79 ? -19.415 5.583 23.022 1.00 95.94 79 ARG A C 1
ATOM 602 O O . ARG A 1 79 ? -19.226 4.935 22.004 1.00 95.94 79 ARG A O 1
ATOM 609 N N . ILE A 1 80 ? -19.382 6.920 23.059 1.00 95.88 80 ILE A N 1
ATOM 610 C CA . ILE A 1 80 ? -19.143 7.763 21.877 1.00 95.88 80 ILE A CA 1
ATOM 611 C C . ILE A 1 80 ? -17.738 7.519 21.321 1.00 95.88 80 ILE A C 1
ATOM 613 O O . ILE A 1 80 ? -17.603 7.395 20.112 1.00 95.88 80 ILE A O 1
ATOM 617 N N . THR A 1 81 ? -16.731 7.346 22.184 1.00 96.31 81 THR A N 1
ATOM 618 C CA . THR A 1 81 ? -15.351 7.033 21.783 1.00 96.31 81 THR A CA 1
ATOM 619 C C . THR A 1 81 ? -15.309 5.832 20.850 1.00 96.31 81 THR A C 1
ATOM 621 O O . THR A 1 81 ? -14.755 5.929 19.766 1.00 96.31 81 THR A O 1
ATOM 624 N N . TRP A 1 82 ? -15.986 4.740 21.212 1.00 97.31 82 TRP A N 1
ATOM 625 C CA . TRP A 1 82 ? -16.036 3.525 20.397 1.00 97.31 82 TRP A CA 1
ATOM 626 C C . TRP A 1 82 ? -16.802 3.702 19.083 1.00 97.31 82 TRP A C 1
ATOM 628 O O . TRP A 1 82 ? -16.423 3.111 18.078 1.00 97.31 82 TRP A O 1
ATOM 638 N N . LEU A 1 83 ? -17.849 4.531 19.049 1.00 96.38 83 LEU A N 1
ATOM 639 C CA . LEU A 1 83 ? -18.536 4.849 17.791 1.00 96.38 83 LEU A CA 1
ATOM 640 C C . LEU A 1 83 ? -17.636 5.680 16.863 1.00 96.38 83 LEU A C 1
ATOM 642 O O . LEU A 1 83 ? -17.592 5.411 15.665 1.00 96.38 83 LEU A O 1
ATOM 646 N N . CYS A 1 84 ? -16.872 6.631 17.409 1.00 95.44 84 CYS A N 1
ATOM 647 C CA . CYS A 1 84 ? -15.872 7.385 16.652 1.00 95.44 84 CYS A CA 1
ATOM 648 C C . CYS A 1 84 ? -14.727 6.483 16.166 1.00 95.44 84 CYS A C 1
ATOM 650 O O . CYS A 1 84 ? -14.313 6.602 15.017 1.00 95.44 84 CYS A O 1
ATOM 652 N N . THR A 1 85 ? -14.253 5.545 16.996 1.00 96.12 85 THR A N 1
ATOM 653 C CA . THR A 1 85 ? -13.272 4.525 16.592 1.00 96.12 85 THR A CA 1
ATOM 654 C C . THR A 1 85 ? -13.801 3.694 15.426 1.00 96.12 85 THR A C 1
ATOM 656 O O . THR A 1 85 ? -13.095 3.524 14.438 1.00 96.12 85 THR A O 1
ATOM 659 N N . ALA A 1 86 ? -15.053 3.229 15.494 1.00 97.25 86 ALA A N 1
ATOM 660 C CA . ALA A 1 86 ? -15.674 2.484 14.401 1.00 97.25 86 ALA A CA 1
ATOM 661 C C . ALA A 1 86 ? -15.744 3.313 13.106 1.00 97.25 86 ALA A C 1
ATOM 663 O O . ALA A 1 86 ? -15.417 2.803 12.042 1.00 97.25 86 ALA A O 1
ATOM 664 N N . ALA A 1 87 ? -16.116 4.594 13.185 1.00 96.56 87 ALA A N 1
ATOM 665 C CA . ALA A 1 87 ? -16.145 5.478 12.020 1.00 96.56 87 ALA A CA 1
ATOM 666 C C . ALA A 1 87 ? -14.750 5.685 11.400 1.00 96.56 87 ALA A C 1
ATOM 668 O O . ALA A 1 87 ? -14.599 5.602 10.183 1.00 96.56 87 ALA A O 1
ATOM 669 N N . PHE A 1 88 ? -13.724 5.896 12.229 1.00 95.94 88 PHE A N 1
ATOM 670 C CA . PHE A 1 88 ? -12.345 6.056 11.766 1.00 95.94 88 PHE A CA 1
ATOM 671 C C . PHE A 1 88 ? -11.824 4.800 11.054 1.00 95.94 88 PHE A C 1
ATOM 673 O O . PHE A 1 88 ? -11.362 4.883 9.919 1.00 95.94 88 PHE A O 1
ATOM 680 N N . PHE A 1 89 ? -11.963 3.625 11.675 1.00 96.88 89 PHE A N 1
ATOM 681 C CA . PHE A 1 89 ? -11.521 2.367 11.066 1.00 96.88 89 PHE A CA 1
ATOM 682 C C . PHE A 1 89 ? -12.370 1.957 9.855 1.00 96.88 89 PHE A C 1
ATOM 684 O O . PHE A 1 89 ? -11.858 1.300 8.954 1.00 96.88 89 PHE A O 1
ATOM 691 N N . ALA A 1 90 ? -13.630 2.391 9.761 1.00 97.69 90 ALA A N 1
ATOM 692 C CA . ALA A 1 90 ? -14.416 2.236 8.538 1.00 97.69 90 ALA A CA 1
ATOM 693 C C . ALA A 1 90 ? -13.861 3.089 7.384 1.00 97.69 90 ALA A C 1
ATOM 695 O O . ALA A 1 90 ? -13.811 2.617 6.251 1.00 97.69 90 ALA A O 1
ATOM 696 N N . ALA A 1 91 ? -13.382 4.308 7.657 1.00 96.44 91 ALA A N 1
ATOM 697 C CA . ALA A 1 91 ? -12.695 5.109 6.645 1.00 96.44 91 ALA A CA 1
ATOM 698 C C . ALA A 1 91 ? -11.373 4.459 6.198 1.00 96.44 91 ALA A C 1
ATOM 700 O O . ALA A 1 91 ? -11.120 4.366 4.998 1.00 96.44 91 ALA A O 1
ATOM 701 N N . LEU A 1 92 ? -10.573 3.930 7.133 1.00 95.38 92 LEU A N 1
ATOM 702 C CA . LEU A 1 92 ? -9.363 3.164 6.795 1.00 95.38 92 LEU A CA 1
ATOM 703 C C . LEU A 1 92 ? -9.683 1.896 5.988 1.00 95.38 92 LEU A C 1
ATOM 705 O O . LEU A 1 92 ? -9.029 1.641 4.979 1.00 95.38 92 LEU A O 1
ATOM 709 N N . SER A 1 93 ? -10.761 1.183 6.338 1.00 97.19 93 SER A N 1
ATOM 710 C CA . SER A 1 93 ? -11.268 0.038 5.562 1.00 97.19 93 SER A CA 1
ATOM 711 C C . SER A 1 93 ? -11.606 0.433 4.122 1.00 97.19 93 SER A C 1
ATOM 713 O O . SER A 1 93 ? -11.382 -0.331 3.193 1.00 97.19 93 SER A O 1
ATOM 715 N N . GLY A 1 94 ? -12.140 1.640 3.913 1.00 96.75 94 GLY A N 1
ATOM 716 C CA . GLY A 1 94 ? -12.394 2.185 2.579 1.00 96.75 94 GLY A CA 1
ATOM 717 C C . GLY A 1 94 ? -11.123 2.383 1.756 1.00 96.75 94 GLY A C 1
ATOM 718 O O . GLY A 1 94 ? -11.082 2.010 0.583 1.00 96.75 94 GLY A O 1
ATOM 719 N N . VAL A 1 95 ? -10.073 2.926 2.381 1.00 95.44 95 VAL A N 1
ATOM 720 C CA . VAL A 1 95 ? -8.749 3.081 1.756 1.00 95.44 95 VAL A CA 1
ATOM 721 C C . VAL A 1 95 ? -8.174 1.714 1.384 1.00 95.44 95 VAL A C 1
ATOM 723 O O . VAL A 1 95 ? -7.780 1.498 0.240 1.00 95.44 95 VAL A O 1
ATOM 726 N N . THR A 1 96 ? -8.159 0.769 2.326 1.00 95.50 96 THR A N 1
ATOM 727 C CA . THR A 1 96 ? -7.576 -0.565 2.119 1.00 95.50 96 THR A CA 1
ATOM 728 C C . THR A 1 96 ? -8.371 -1.396 1.115 1.00 95.50 96 THR A C 1
ATOM 730 O O . THR A 1 96 ? -7.767 -2.101 0.309 1.00 95.50 96 THR A O 1
ATOM 733 N N . LEU A 1 97 ? -9.700 -1.258 1.079 1.00 97.00 97 LEU A N 1
ATOM 734 C CA . LEU A 1 97 ? -10.553 -1.877 0.064 1.00 97.00 97 LEU A CA 1
ATOM 735 C C . LEU A 1 97 ? -10.240 -1.352 -1.340 1.00 97.00 97 LEU A C 1
ATOM 737 O O . LEU A 1 97 ? -10.113 -2.151 -2.262 1.00 97.00 97 LEU A O 1
ATOM 741 N N . HIS A 1 98 ? -10.090 -0.036 -1.519 1.00 95.19 98 HIS A N 1
ATOM 742 C CA . HIS A 1 98 ? -9.711 0.525 -2.818 1.00 95.19 98 HIS A CA 1
ATOM 743 C C . HIS A 1 98 ? -8.346 -0.005 -3.279 1.00 95.19 98 HIS A C 1
ATOM 745 O O . HIS A 1 98 ? -8.234 -0.482 -4.406 1.00 95.19 98 HIS A O 1
ATOM 751 N N . LEU A 1 99 ? -7.345 -0.006 -2.390 1.00 89.38 99 LEU A N 1
ATOM 752 C CA . LEU A 1 99 ? -6.016 -0.558 -2.675 1.00 89.38 99 LEU A CA 1
ATOM 753 C C . LEU A 1 99 ? -6.064 -2.050 -3.037 1.00 89.38 99 LEU A C 1
ATOM 755 O O . LEU A 1 99 ? -5.375 -2.481 -3.958 1.00 89.38 99 LEU A O 1
ATOM 759 N N . LEU A 1 100 ? -6.904 -2.830 -2.354 1.00 91.25 100 LEU A N 1
ATOM 760 C CA . LEU A 1 100 ? -7.120 -4.240 -2.674 1.00 91.25 100 LEU A CA 1
ATOM 761 C C . LEU A 1 100 ? -7.738 -4.419 -4.069 1.00 91.25 100 LEU A C 1
ATOM 763 O O . LEU A 1 100 ? -7.294 -5.280 -4.823 1.00 91.25 100 LEU A O 1
ATOM 767 N N . LEU A 1 101 ? -8.736 -3.603 -4.425 1.00 91.38 101 LEU A N 1
ATOM 768 C CA . LEU A 1 101 ? -9.429 -3.682 -5.717 1.00 91.38 101 LEU A CA 1
ATOM 769 C C . LEU A 1 101 ? -8.529 -3.321 -6.906 1.00 91.38 101 LEU A C 1
ATOM 771 O O . LEU A 1 101 ? -8.719 -3.873 -7.985 1.00 91.38 101 LEU A O 1
ATOM 775 N N . ILE A 1 102 ? -7.550 -2.432 -6.716 1.00 85.19 102 ILE A N 1
ATOM 776 C CA . ILE A 1 102 ? -6.561 -2.090 -7.753 1.00 85.19 102 ILE A CA 1
ATOM 777 C C . ILE A 1 102 ? -5.338 -3.023 -7.755 1.00 85.19 102 ILE A C 1
ATOM 779 O O . ILE A 1 102 ? -4.394 -2.778 -8.499 1.00 85.19 102 ILE A O 1
ATOM 783 N N . GLY A 1 103 ? -5.326 -4.067 -6.918 1.00 80.94 103 GLY A N 1
ATOM 784 C CA . GLY A 1 103 ? -4.230 -5.038 -6.861 1.00 80.94 103 GLY A CA 1
ATOM 785 C C . GLY A 1 103 ? -2.933 -4.494 -6.256 1.00 80.94 103 GLY A C 1
ATOM 786 O O . GLY A 1 103 ? -1.853 -4.971 -6.595 1.00 80.94 103 GLY A O 1
ATOM 787 N N . ALA A 1 104 ? -3.004 -3.493 -5.372 1.00 80.88 104 ALA A N 1
ATOM 788 C CA . ALA A 1 104 ? -1.811 -2.946 -4.734 1.00 80.88 104 ALA A CA 1
ATOM 789 C C . ALA A 1 104 ? -1.101 -4.009 -3.873 1.00 80.88 104 ALA A C 1
ATOM 791 O O . ALA A 1 104 ? -1.728 -4.698 -3.068 1.00 80.88 104 ALA A O 1
ATOM 792 N N . GLY A 1 105 ? 0.228 -4.095 -3.983 1.00 78.38 105 GLY A N 1
ATOM 793 C CA . GLY A 1 105 ? 1.029 -5.050 -3.204 1.00 78.38 105 GLY A CA 1
ATOM 794 C C . GLY A 1 105 ? 1.128 -4.730 -1.704 1.00 78.38 105 GLY A C 1
ATOM 795 O O . GLY A 1 105 ? 1.440 -5.610 -0.907 1.00 78.38 105 GLY A O 1
ATOM 796 N N . SER A 1 106 ? 0.844 -3.486 -1.298 1.00 88.38 106 SER A N 1
ATOM 797 C CA . SER A 1 106 ? 0.945 -3.013 0.090 1.00 88.38 106 SER A CA 1
ATOM 798 C C . SER A 1 106 ? -0.094 -1.934 0.397 1.00 88.38 106 SER A C 1
ATOM 800 O O . SER A 1 106 ? -0.437 -1.144 -0.482 1.00 88.38 106 SER A O 1
ATOM 802 N N . CYS A 1 107 ? -0.557 -1.846 1.652 1.00 88.69 107 CYS A N 1
ATOM 803 C CA . CYS A 1 107 ? -1.395 -0.721 2.092 1.00 88.69 107 CYS A CA 1
ATOM 804 C C . CYS A 1 107 ? -0.607 0.584 2.318 1.00 88.69 107 CYS A C 1
ATOM 806 O O . CYS A 1 107 ? -1.213 1.644 2.440 1.00 88.69 107 CYS A O 1
ATOM 808 N N . GLY A 1 108 ? 0.726 0.520 2.457 1.00 86.75 108 GLY A N 1
ATOM 809 C CA . GLY A 1 108 ? 1.588 1.677 2.764 1.00 86.75 108 GLY A CA 1
ATOM 810 C C . GLY A 1 108 ? 1.437 2.265 4.179 1.00 86.75 108 GLY A C 1
ATOM 811 O O . GLY A 1 108 ? 2.246 3.086 4.606 1.00 86.75 108 GLY A O 1
ATOM 812 N N . CYS A 1 109 ? 0.452 1.815 4.958 1.00 86.38 109 CYS A N 1
ATOM 813 C CA . CYS A 1 109 ? 0.115 2.355 6.278 1.00 86.38 109 CYS A CA 1
ATOM 814 C C . CYS A 1 109 ? 1.198 2.127 7.352 1.00 86.38 109 CYS A C 1
ATOM 816 O O . CYS A 1 109 ? 1.128 2.731 8.416 1.00 86.38 109 CYS A O 1
ATOM 818 N N . PHE A 1 110 ? 2.195 1.274 7.096 1.00 89.06 110 PHE A N 1
ATOM 819 C CA . PHE A 1 110 ? 3.257 0.910 8.045 1.00 89.06 110 PHE A CA 1
ATOM 820 C C . PHE A 1 110 ? 4.656 1.294 7.529 1.00 89.06 110 PHE A C 1
ATOM 822 O O . PHE A 1 110 ? 5.659 0.666 7.876 1.00 89.06 110 PHE A O 1
ATOM 829 N N . GLY A 1 111 ? 4.740 2.326 6.682 1.00 86.38 111 GLY A N 1
ATOM 830 C CA . GLY A 1 111 ? 6.005 2.803 6.124 1.00 86.38 111 GLY A CA 1
ATOM 831 C C . GLY A 1 111 ? 6.652 1.756 5.215 1.00 86.38 111 GLY A C 1
ATOM 832 O O . GLY A 1 111 ? 6.056 1.342 4.226 1.00 86.38 111 GLY A O 1
ATOM 833 N N . LYS A 1 112 ? 7.873 1.316 5.552 1.00 79.69 112 LYS A N 1
ATOM 834 C CA . LYS A 1 112 ? 8.621 0.302 4.777 1.00 79.69 112 LYS A CA 1
ATOM 835 C C . LYS A 1 112 ? 8.042 -1.110 4.885 1.00 79.69 112 LYS A C 1
ATOM 837 O O . LYS A 1 112 ? 8.393 -1.968 4.082 1.00 79.69 112 LYS A O 1
ATOM 842 N N . LEU A 1 113 ? 7.200 -1.378 5.885 1.00 85.88 113 LEU A N 1
ATOM 843 C CA . LEU A 1 113 ? 6.637 -2.707 6.067 1.00 85.88 113 LEU A CA 1
ATOM 844 C C . LEU A 1 113 ? 5.531 -2.941 5.031 1.00 85.88 113 LEU A C 1
ATOM 846 O O . LEU A 1 113 ? 4.461 -2.331 5.097 1.00 85.88 113 LEU A O 1
ATOM 850 N N . SER A 1 114 ? 5.804 -3.828 4.076 1.00 86.69 114 SER A N 1
ATOM 851 C CA . SER A 1 114 ? 4.835 -4.234 3.062 1.00 86.69 114 SER A CA 1
ATOM 852 C C . SER A 1 114 ? 3.796 -5.166 3.683 1.00 86.69 114 SER A C 1
ATOM 854 O O . SER A 1 114 ? 4.059 -6.349 3.893 1.00 86.69 114 SER A O 1
ATOM 856 N N . ILE A 1 115 ? 2.630 -4.618 4.035 1.00 90.69 115 ILE A N 1
ATOM 857 C CA . ILE A 1 115 ? 1.496 -5.406 4.527 1.00 90.69 115 ILE A CA 1
ATOM 858 C C . ILE A 1 115 ? 0.446 -5.491 3.417 1.00 90.69 115 ILE A C 1
ATOM 860 O O . ILE A 1 115 ? -0.044 -4.439 2.988 1.00 90.69 115 ILE A O 1
ATOM 864 N N . PRO A 1 116 ? 0.053 -6.706 2.985 1.00 90.25 116 PRO A N 1
ATOM 865 C CA . PRO A 1 116 ? -0.977 -6.879 1.970 1.00 90.25 116 PRO A CA 1
ATOM 866 C C . PRO A 1 116 ? -2.287 -6.171 2.363 1.00 90.25 116 PRO A C 1
ATOM 868 O O . PRO A 1 116 ? -2.740 -6.346 3.502 1.00 90.25 116 PRO A O 1
ATOM 871 N N . PRO A 1 117 ? -2.954 -5.440 1.446 1.00 93.19 117 PRO A N 1
ATOM 872 C CA . PRO A 1 117 ? -4.194 -4.717 1.751 1.00 93.19 117 PRO A CA 1
ATOM 873 C C . PRO A 1 117 ? -5.315 -5.588 2.338 1.00 93.19 117 PRO A C 1
ATOM 875 O O . PRO A 1 117 ? -6.119 -5.114 3.135 1.00 93.19 117 PRO A O 1
ATOM 878 N N . ALA A 1 118 ? -5.359 -6.881 1.997 1.00 94.25 118 ALA A N 1
ATOM 879 C CA . ALA A 1 118 ? -6.338 -7.818 2.550 1.00 94.25 118 ALA A CA 1
ATOM 880 C C . ALA A 1 118 ? -6.187 -8.015 4.073 1.00 94.25 118 ALA A C 1
ATOM 882 O O . ALA A 1 118 ? -7.183 -8.142 4.791 1.00 94.25 118 ALA A O 1
ATOM 883 N N . VAL A 1 119 ? -4.949 -8.015 4.582 1.00 95.62 119 VAL A N 1
ATOM 884 C CA . VAL A 1 119 ? -4.664 -8.180 6.016 1.00 95.62 119 VAL A CA 1
ATOM 885 C C . VAL A 1 119 ? -5.128 -6.949 6.786 1.00 95.62 119 VAL A C 1
ATOM 887 O O . VAL A 1 119 ? -5.791 -7.080 7.816 1.00 95.62 119 VAL A O 1
ATOM 890 N N . THR A 1 120 ? -4.838 -5.753 6.273 1.00 95.69 120 THR A N 1
ATOM 891 C CA . THR A 1 120 ? -5.248 -4.502 6.920 1.00 95.69 120 THR A CA 1
ATOM 892 C C . THR A 1 120 ? -6.752 -4.286 6.843 1.00 95.69 120 THR A C 1
ATOM 894 O O . THR A 1 120 ? -7.354 -3.968 7.861 1.00 95.69 120 THR A O 1
ATOM 897 N N . LEU A 1 121 ? -7.388 -4.594 5.708 1.00 96.81 121 LEU A N 1
ATOM 898 C CA . LEU A 1 121 ? -8.848 -4.580 5.581 1.00 96.81 121 LEU A CA 1
ATOM 899 C C . LEU A 1 121 ? -9.524 -5.502 6.609 1.00 96.81 121 LEU A C 1
ATOM 901 O O . LEU A 1 121 ? -10.519 -5.128 7.236 1.00 96.81 121 LEU A O 1
ATOM 905 N N . THR A 1 122 ? -8.970 -6.702 6.813 1.00 96.62 122 THR A N 1
ATOM 906 C CA . THR A 1 122 ? -9.469 -7.652 7.820 1.00 96.62 122 THR A CA 1
ATOM 907 C C . THR A 1 122 ? -9.333 -7.075 9.228 1.00 96.62 122 THR A C 1
ATOM 909 O O . THR A 1 122 ? -10.286 -7.114 10.007 1.00 96.62 122 THR A O 1
ATOM 912 N N . LEU A 1 123 ? -8.169 -6.508 9.552 1.00 96.50 123 LEU A N 1
ATOM 913 C CA . LEU A 1 123 ? -7.900 -5.906 10.856 1.00 96.50 123 LEU A CA 1
ATOM 914 C C . LEU A 1 123 ? -8.834 -4.723 11.144 1.00 96.50 123 LEU A C 1
ATOM 916 O O . LEU A 1 123 ? -9.448 -4.679 12.212 1.00 96.50 123 LEU A O 1
ATOM 920 N N . ASP A 1 124 ? -9.004 -3.819 10.181 1.00 96.94 124 ASP A N 1
ATOM 921 C CA . ASP A 1 124 ? -9.879 -2.656 10.308 1.00 96.94 124 ASP A CA 1
ATOM 922 C C . ASP A 1 124 ? -11.336 -3.093 10.520 1.00 96.94 124 ASP A C 1
ATOM 924 O O . ASP A 1 124 ? -12.005 -2.624 11.445 1.00 96.94 124 ASP A O 1
ATOM 928 N N . THR A 1 125 ? -11.805 -4.077 9.745 1.00 97.06 125 THR A N 1
ATOM 929 C CA . THR A 1 125 ? -13.160 -4.637 9.873 1.00 97.06 125 THR A CA 1
ATOM 930 C C . THR A 1 125 ? -13.388 -5.261 11.252 1.00 97.06 125 THR A C 1
ATOM 932 O O . THR A 1 125 ? -14.431 -5.040 11.877 1.00 97.06 125 THR A O 1
ATOM 935 N N . LEU A 1 126 ? -12.409 -6.008 11.775 1.00 97.38 126 LEU A N 1
ATOM 936 C CA . LEU A 1 126 ? -12.486 -6.587 13.119 1.00 97.38 126 LEU A CA 1
ATOM 937 C C . LEU A 1 126 ? -12.553 -5.503 14.202 1.00 97.38 126 LEU A C 1
ATOM 939 O O . LEU A 1 126 ? -13.339 -5.633 15.145 1.00 97.38 126 LEU A O 1
ATOM 943 N N . ILE A 1 127 ? -11.784 -4.420 14.060 1.00 97.50 127 ILE A N 1
ATOM 944 C CA . ILE A 1 127 ? -11.810 -3.291 14.997 1.00 97.50 127 ILE A CA 1
ATOM 945 C C . ILE A 1 127 ? -13.163 -2.573 14.946 1.00 97.50 127 ILE A C 1
ATOM 947 O O . ILE A 1 127 ? -13.721 -2.274 16.003 1.00 97.50 127 ILE A O 1
ATOM 951 N N . VAL A 1 128 ? -13.743 -2.365 13.758 1.00 97.75 128 VAL A N 1
ATOM 952 C CA . VAL A 1 128 ? -15.094 -1.798 13.599 1.00 97.75 128 VAL A CA 1
ATOM 953 C C . VAL A 1 128 ? -16.132 -2.644 14.342 1.00 97.75 128 VAL A C 1
ATOM 955 O O . VAL A 1 128 ? -16.896 -2.115 15.155 1.00 97.75 128 VAL A O 1
ATOM 958 N N . ILE A 1 129 ? -16.136 -3.965 14.131 1.00 96.88 129 ILE A N 1
ATOM 959 C CA . ILE A 1 129 ? -17.072 -4.888 14.793 1.00 96.88 129 ILE A CA 1
ATOM 960 C C . ILE A 1 129 ? -16.885 -4.853 16.317 1.00 96.88 129 ILE A C 1
ATOM 962 O O . ILE A 1 129 ? -17.862 -4.713 17.063 1.00 96.88 129 ILE A O 1
ATOM 966 N N . ALA A 1 130 ? -15.639 -4.938 16.792 1.00 96.38 130 ALA A N 1
ATOM 967 C CA . ALA A 1 130 ? -15.316 -4.903 18.215 1.00 96.38 130 ALA A CA 1
ATOM 968 C C . ALA A 1 130 ? -15.745 -3.579 18.868 1.00 96.38 130 ALA A C 1
ATOM 970 O O . ALA A 1 130 ? -16.317 -3.582 19.961 1.00 96.38 130 ALA A O 1
ATOM 971 N N . ALA A 1 131 ? -15.538 -2.453 18.186 1.00 97.19 131 ALA A N 1
ATOM 972 C CA . ALA A 1 131 ? -15.908 -1.134 18.672 1.00 97.19 131 ALA A CA 1
ATOM 973 C C . ALA A 1 131 ? -17.434 -0.972 18.799 1.00 97.19 131 ALA A C 1
ATOM 975 O O . ALA A 1 131 ? -17.923 -0.520 19.837 1.00 97.19 131 ALA A O 1
ATOM 976 N N . ILE A 1 132 ? -18.214 -1.431 17.815 1.00 97.31 132 ILE A N 1
ATOM 977 C CA . ILE A 1 132 ? -19.688 -1.439 17.890 1.00 97.31 132 ILE A CA 1
ATOM 978 C C . ILE A 1 132 ? -20.170 -2.335 19.043 1.00 97.31 132 ILE A C 1
ATOM 980 O O . ILE A 1 132 ? -21.051 -1.942 19.819 1.00 97.31 132 ILE A O 1
ATOM 984 N N . ALA A 1 133 ? -19.576 -3.523 19.199 1.00 96.25 133 ALA A N 1
ATOM 985 C CA . ALA A 1 133 ? -19.910 -4.450 20.279 1.00 96.25 133 ALA A CA 1
ATOM 986 C C . ALA A 1 133 ? -19.607 -3.853 21.667 1.00 96.25 133 ALA A C 1
ATOM 988 O O . ALA A 1 133 ? -20.434 -3.951 22.582 1.00 96.25 133 ALA A O 1
ATOM 989 N N . LEU A 1 134 ? -18.468 -3.173 21.823 1.00 96.56 134 LEU A N 1
ATOM 990 C CA . LEU A 1 134 ? -18.095 -2.480 23.058 1.00 96.56 134 LEU A CA 1
ATOM 991 C C . LEU A 1 134 ? -19.003 -1.282 23.338 1.00 96.56 134 LEU A C 1
ATOM 993 O O . LEU A 1 134 ? -19.481 -1.143 24.466 1.00 96.56 134 LEU A O 1
ATOM 997 N N . ALA A 1 135 ? -19.341 -0.474 22.329 1.00 96.62 135 ALA A N 1
ATOM 998 C CA . ALA A 1 135 ? -20.309 0.611 22.476 1.00 96.62 135 ALA A CA 1
ATOM 999 C C . ALA A 1 135 ? -21.663 0.081 22.984 1.00 96.62 135 ALA A C 1
ATOM 1001 O O . ALA A 1 135 ? -22.246 0.636 23.923 1.00 96.62 135 ALA A O 1
ATOM 1002 N N . ARG A 1 136 ? -22.141 -1.043 22.429 1.00 96.50 136 ARG A N 1
ATOM 1003 C CA . ARG A 1 136 ? -23.360 -1.727 22.888 1.00 96.50 136 ARG A CA 1
ATOM 1004 C C . ARG A 1 136 ? -23.243 -2.213 24.333 1.00 96.50 136 ARG A C 1
ATOM 1006 O O . ARG A 1 136 ? -24.199 -2.030 25.095 1.00 96.50 136 ARG A O 1
ATOM 1013 N N . ALA A 1 137 ? -22.116 -2.825 24.701 1.00 95.00 137 ALA A N 1
ATOM 1014 C CA . ALA A 1 137 ? -21.850 -3.332 26.050 1.00 95.00 137 ALA A CA 1
ATOM 1015 C C . ALA A 1 137 ? -21.756 -2.207 27.097 1.00 95.00 137 ALA A C 1
ATOM 1017 O O . ALA A 1 137 ? -22.164 -2.395 28.242 1.00 95.00 137 ALA A O 1
ATOM 1018 N N . LEU A 1 138 ? -21.296 -1.023 26.684 1.00 94.88 138 LEU A N 1
ATOM 1019 C CA . LEU A 1 138 ? -21.246 0.205 27.484 1.00 94.88 138 LEU A CA 1
ATOM 1020 C C . LEU A 1 138 ? -22.585 0.966 27.527 1.00 94.88 138 LEU A C 1
ATOM 1022 O O . LEU A 1 138 ? -22.661 2.051 28.099 1.00 94.88 138 LEU A O 1
ATOM 1026 N N . GLY A 1 139 ? -23.657 0.412 26.951 1.00 95.19 139 GLY A N 1
ATOM 1027 C CA . GLY A 1 139 ? -25.000 0.988 27.043 1.00 95.19 139 GLY A CA 1
ATOM 1028 C C . GLY A 1 139 ? -25.358 1.969 25.924 1.00 95.19 139 GLY A C 1
ATOM 1029 O O . GLY A 1 139 ? -26.195 2.853 26.124 1.00 95.19 139 GLY A O 1
ATOM 1030 N N . ALA A 1 140 ? -24.761 1.849 24.736 1.00 95.81 140 ALA A N 1
ATOM 1031 C CA . ALA A 1 140 ? -25.320 2.480 23.542 1.00 95.81 140 ALA A CA 1
ATOM 1032 C C . ALA A 1 140 ? -26.728 1.931 23.245 1.00 95.81 140 ALA A C 1
ATOM 1034 O O . ALA A 1 140 ? -26.987 0.726 23.345 1.00 95.81 140 ALA A O 1
ATOM 1035 N N . GLN A 1 141 ? -27.648 2.834 22.904 1.00 96.44 141 GLN A N 1
ATOM 1036 C CA . GLN A 1 141 ? -29.020 2.494 22.530 1.00 96.44 141 GLN A CA 1
ATOM 1037 C C . GLN A 1 141 ? -29.053 1.838 21.141 1.00 96.44 141 GLN A C 1
ATOM 1039 O O . GLN A 1 141 ? -28.211 2.130 20.296 1.00 96.44 141 GLN A O 1
ATOM 1044 N N . ARG A 1 142 ? -30.051 0.981 20.880 1.00 96.44 142 ARG A N 1
ATOM 1045 C CA . ARG A 1 142 ? -30.197 0.283 19.586 1.00 96.44 142 ARG A CA 1
ATOM 1046 C C . ARG A 1 142 ? -30.316 1.252 18.405 1.00 96.44 142 ARG A C 1
ATOM 1048 O O . ARG A 1 142 ? -29.649 1.039 17.403 1.00 96.44 142 ARG A O 1
ATOM 1055 N N . ASN A 1 143 ? -31.090 2.328 18.558 1.00 95.75 143 ASN A N 1
ATOM 1056 C CA . ASN A 1 143 ? -31.276 3.327 17.501 1.00 95.75 143 ASN A CA 1
ATOM 1057 C C . ASN A 1 143 ? -29.953 4.012 17.143 1.00 95.75 143 ASN A C 1
ATOM 1059 O O . ASN A 1 143 ? -29.642 4.163 15.970 1.00 95.75 143 ASN A O 1
ATOM 1063 N N . LEU A 1 144 ? -29.140 4.350 18.151 1.00 93.69 144 LEU A N 1
ATOM 1064 C CA . LEU A 1 144 ? -27.820 4.937 17.932 1.00 93.69 144 LEU A CA 1
ATOM 1065 C C . LEU A 1 144 ? -26.899 3.977 17.169 1.00 93.69 144 LEU A C 1
ATOM 1067 O O . LEU A 1 144 ? -26.220 4.404 16.250 1.00 93.69 144 LEU A O 1
ATOM 1071 N N . LEU A 1 145 ? -26.914 2.683 17.499 1.00 94.19 145 LEU A N 1
ATOM 1072 C CA . LEU A 1 145 ? -26.103 1.680 16.799 1.00 94.19 145 LEU A CA 1
ATOM 1073 C C . LEU A 1 145 ? -26.558 1.459 15.354 1.00 94.19 145 LEU A C 1
ATOM 1075 O O . LEU A 1 145 ? -25.711 1.307 14.482 1.00 94.19 145 LEU A O 1
ATOM 1079 N N . ALA A 1 146 ? -27.869 1.466 15.093 1.00 94.75 146 ALA A N 1
ATOM 1080 C CA . ALA A 1 146 ? -28.407 1.382 13.736 1.00 94.75 146 ALA A CA 1
ATOM 1081 C C . ALA A 1 146 ? -28.004 2.607 12.900 1.00 94.75 146 ALA A C 1
ATOM 1083 O O . ALA A 1 146 ? -27.553 2.454 11.768 1.00 94.75 146 ALA A O 1
ATOM 1084 N N . LEU A 1 147 ? -28.091 3.808 13.486 1.00 94.06 147 LEU A N 1
ATOM 1085 C CA . LEU A 1 147 ? -27.616 5.040 12.856 1.00 94.06 147 LEU A CA 1
ATOM 1086 C C . LEU A 1 147 ? -26.110 4.994 12.593 1.00 94.06 147 LEU A C 1
ATOM 1088 O O . LEU A 1 147 ? -25.682 5.348 11.500 1.00 94.06 147 LEU A O 1
ATOM 1092 N N . THR A 1 148 ? -25.307 4.521 13.551 1.00 92.44 148 THR A N 1
ATOM 1093 C CA . THR A 1 148 ? -23.865 4.354 13.342 1.00 92.44 148 THR A CA 1
ATOM 1094 C C . THR A 1 148 ? -23.589 3.370 12.216 1.00 92.44 148 THR A C 1
ATOM 1096 O O . THR A 1 148 ? -22.824 3.713 11.329 1.00 92.44 148 THR A O 1
ATOM 1099 N N . ALA A 1 149 ? -24.231 2.198 12.199 1.00 93.56 149 ALA A N 1
ATOM 1100 C CA . ALA A 1 149 ? -24.043 1.203 11.143 1.00 93.56 149 ALA A CA 1
ATOM 1101 C C . ALA A 1 149 ? -24.376 1.766 9.751 1.00 93.56 149 ALA A C 1
ATOM 1103 O O . ALA A 1 149 ? -23.595 1.582 8.821 1.00 93.56 149 ALA A O 1
ATOM 1104 N N . ALA A 1 150 ? -25.479 2.512 9.622 1.00 94.81 150 ALA A N 1
ATOM 1105 C CA . ALA A 1 150 ? -25.821 3.209 8.382 1.00 94.81 150 ALA A CA 1
ATOM 1106 C C . ALA A 1 150 ? -24.774 4.275 8.010 1.00 94.81 150 ALA A C 1
ATOM 1108 O O . ALA A 1 150 ? -24.407 4.404 6.844 1.00 94.81 150 ALA A O 1
ATOM 1109 N N . ALA A 1 151 ? -24.248 5.001 9.001 1.00 94.25 151 ALA A N 1
ATOM 1110 C CA . ALA A 1 151 ? -23.217 6.012 8.804 1.00 94.25 151 ALA A CA 1
ATOM 1111 C C . ALA A 1 151 ? -21.834 5.431 8.460 1.00 94.25 151 ALA A C 1
ATOM 1113 O O . ALA A 1 151 ? -21.012 6.166 7.930 1.00 94.25 151 ALA A O 1
ATOM 1114 N N . LEU A 1 152 ? -21.550 4.144 8.693 1.00 96.75 152 LEU A N 1
ATOM 1115 C CA . LEU A 1 152 ? -20.258 3.559 8.303 1.00 96.75 152 LEU A CA 1
ATOM 1116 C C . LEU A 1 152 ? -20.075 3.505 6.784 1.00 96.75 152 LEU A C 1
ATOM 1118 O O . LEU A 1 152 ? -18.957 3.675 6.308 1.00 96.75 152 LEU A O 1
ATOM 1122 N N . VAL A 1 153 ? -21.158 3.324 6.021 1.00 96.69 153 VAL A N 1
ATOM 1123 C CA . VAL A 1 153 ? -21.111 3.270 4.551 1.00 96.69 153 VAL A CA 1
ATOM 1124 C C . VAL A 1 153 ? -20.476 4.532 3.950 1.00 96.69 153 VAL A C 1
ATOM 1126 O O . VAL A 1 153 ? -19.500 4.389 3.213 1.00 96.69 153 VAL A O 1
ATOM 1129 N N . PRO A 1 154 ? -20.928 5.765 4.262 1.00 96.81 154 PRO A N 1
ATOM 1130 C CA . PRO A 1 154 ? -20.276 6.959 3.737 1.00 96.81 154 PRO A CA 1
ATOM 1131 C C . PRO A 1 154 ? -18.830 7.129 4.219 1.00 96.81 154 PRO A C 1
ATOM 1133 O O . PRO A 1 154 ? -18.041 7.689 3.467 1.00 96.81 154 PRO A O 1
ATOM 1136 N N . PHE A 1 155 ? -18.436 6.623 5.397 1.00 97.25 155 PHE A N 1
ATOM 1137 C CA . PHE A 1 155 ? -17.020 6.626 5.805 1.00 97.25 155 PHE A CA 1
ATOM 1138 C C . PHE A 1 155 ? -16.170 5.691 4.939 1.00 97.25 155 PHE A C 1
ATOM 1140 O O . PHE A 1 155 ? -15.110 6.108 4.479 1.00 97.25 155 PHE A O 1
ATOM 1147 N N . VAL A 1 156 ? -16.646 4.473 4.654 1.00 97.50 156 VAL A N 1
ATOM 1148 C CA . VAL A 1 156 ? -15.976 3.545 3.723 1.00 97.50 156 VAL A CA 1
ATOM 1149 C C . VAL A 1 156 ? -15.849 4.185 2.337 1.00 97.50 156 VAL A C 1
ATOM 1151 O O . VAL A 1 156 ? -14.767 4.195 1.755 1.00 97.50 156 VAL A O 1
ATOM 1154 N N . VAL A 1 157 ? -16.927 4.785 1.824 1.00 97.19 157 VAL A N 1
ATOM 1155 C CA . VAL A 1 157 ? -16.907 5.477 0.525 1.00 97.19 157 VAL A CA 1
ATOM 1156 C C . VAL A 1 157 ? -15.934 6.658 0.541 1.00 97.19 157 VAL A C 1
ATOM 1158 O O . VAL A 1 157 ? -15.140 6.797 -0.384 1.00 97.19 157 VAL A O 1
ATOM 1161 N N . ALA A 1 158 ? -15.940 7.485 1.589 1.00 96.31 158 ALA A N 1
ATOM 1162 C CA . ALA A 1 158 ? -15.021 8.613 1.722 1.00 96.31 158 ALA A CA 1
ATOM 1163 C C . ALA A 1 158 ? -13.555 8.159 1.765 1.00 96.31 158 ALA A C 1
ATOM 1165 O O . ALA A 1 158 ? -12.715 8.769 1.111 1.00 96.31 158 ALA A O 1
ATOM 1166 N N . GLY A 1 159 ? -13.254 7.066 2.472 1.00 95.12 159 GLY A N 1
ATOM 1167 C CA . GLY A 1 159 ? -11.926 6.454 2.484 1.00 95.12 159 GLY A CA 1
ATOM 1168 C C . GLY A 1 159 ? -11.485 5.973 1.102 1.00 95.12 159 GLY A C 1
ATOM 1169 O O . GLY A 1 159 ? -10.378 6.281 0.663 1.00 95.12 159 GLY A O 1
ATOM 1170 N N . ALA A 1 160 ? -12.367 5.288 0.372 1.00 95.38 160 ALA A N 1
ATOM 1171 C CA . ALA A 1 160 ? -12.084 4.834 -0.988 1.00 95.38 160 ALA A CA 1
ATOM 1172 C C . ALA A 1 160 ? -11.864 6.012 -1.957 1.00 95.38 160 ALA A C 1
ATOM 1174 O O . ALA A 1 160 ? -10.925 5.997 -2.751 1.00 95.38 160 ALA A O 1
ATOM 1175 N N . LEU A 1 161 ? -12.686 7.063 -1.862 1.00 94.50 161 LEU A N 1
ATOM 1176 C CA . LEU A 1 161 ? -12.534 8.282 -2.663 1.00 94.50 161 LEU A CA 1
ATOM 1177 C C . LEU A 1 161 ? -11.251 9.041 -2.321 1.00 94.50 161 LEU A C 1
ATOM 1179 O O . LEU A 1 161 ? -10.575 9.513 -3.232 1.00 94.50 161 LEU A O 1
ATOM 1183 N N . TYR A 1 162 ? -10.896 9.129 -1.037 1.00 93.38 162 TYR A N 1
ATOM 1184 C CA . TYR A 1 162 ? -9.628 9.707 -0.601 1.00 93.38 162 TYR A CA 1
ATOM 1185 C C . TYR A 1 162 ? -8.456 8.929 -1.195 1.00 93.38 162 TYR A C 1
ATOM 1187 O O . TYR A 1 162 ? -7.602 9.531 -1.834 1.00 93.38 162 TYR A O 1
ATOM 1195 N N . SER A 1 163 ? -8.469 7.596 -1.076 1.00 91.69 163 SER A N 1
ATOM 1196 C CA . SER A 1 163 ? -7.440 6.735 -1.662 1.00 91.69 163 SER A CA 1
ATOM 1197 C C . SER A 1 163 ? -7.335 6.914 -3.172 1.00 91.69 163 SER A C 1
ATOM 1199 O O . SER A 1 163 ? -6.231 6.995 -3.685 1.00 91.69 163 SER A O 1
ATOM 1201 N N . LYS A 1 164 ? -8.454 7.038 -3.890 1.00 90.94 164 LYS A N 1
ATOM 1202 C CA . LYS A 1 164 ? -8.446 7.318 -5.330 1.00 90.94 164 LYS A CA 1
ATOM 1203 C C . LYS A 1 164 ? -7.881 8.703 -5.665 1.00 90.94 164 LYS A C 1
ATOM 1205 O O . LYS A 1 164 ? -7.197 8.844 -6.670 1.00 90.94 164 LYS A O 1
ATOM 1210 N N . ALA A 1 165 ? -8.182 9.718 -4.856 1.00 88.81 165 ALA A N 1
ATOM 1211 C CA . ALA A 1 165 ? -7.738 11.094 -5.082 1.00 88.81 165 ALA A CA 1
ATOM 1212 C C . ALA A 1 165 ? -6.257 11.315 -4.739 1.00 88.81 165 ALA A C 1
ATOM 1214 O O . ALA A 1 165 ? -5.629 12.204 -5.309 1.00 88.81 165 ALA A O 1
ATOM 1215 N N . THR A 1 166 ? -5.712 10.535 -3.804 1.00 83.44 166 THR A N 1
ATOM 1216 C CA . THR A 1 166 ? -4.299 10.594 -3.406 1.00 83.44 166 THR A CA 1
ATOM 1217 C C . THR A 1 166 ? -3.454 9.484 -4.015 1.00 83.44 166 THR A C 1
ATOM 1219 O O . THR A 1 166 ? -2.229 9.530 -3.892 1.00 83.44 166 THR A O 1
ATOM 1222 N N . ALA A 1 167 ? -4.078 8.502 -4.671 1.00 78.12 167 ALA A N 1
ATOM 1223 C CA . ALA A 1 167 ? -3.359 7.496 -5.425 1.00 78.12 167 ALA A CA 1
ATOM 1224 C C . ALA A 1 167 ? -2.518 8.196 -6.498 1.00 78.12 167 ALA A C 1
ATOM 1226 O O . ALA A 1 167 ? -3.027 9.068 -7.212 1.00 78.12 167 ALA A O 1
ATOM 1227 N N . PRO A 1 168 ? -1.238 7.822 -6.629 1.00 65.62 168 PRO A N 1
ATOM 1228 C CA . PRO A 1 168 ? -0.460 8.261 -7.765 1.00 65.62 168 PRO A CA 1
ATOM 1229 C C . PRO A 1 168 ? -1.158 7.820 -9.060 1.00 65.62 168 PRO A C 1
ATOM 1231 O O . PRO A 1 168 ? -1.817 6.772 -9.078 1.00 65.62 168 PRO A O 1
ATOM 1234 N N . PRO A 1 169 ? -1.055 8.614 -10.137 1.00 60.94 169 PRO A N 1
ATOM 1235 C CA . PRO A 1 169 ? -1.642 8.239 -11.412 1.00 60.94 169 PRO A CA 1
ATOM 1236 C C . PRO A 1 169 ? -1.088 6.870 -11.848 1.00 60.94 169 PRO A C 1
ATOM 1238 O O . PRO A 1 169 ? 0.079 6.571 -11.581 1.00 60.94 169 PRO A 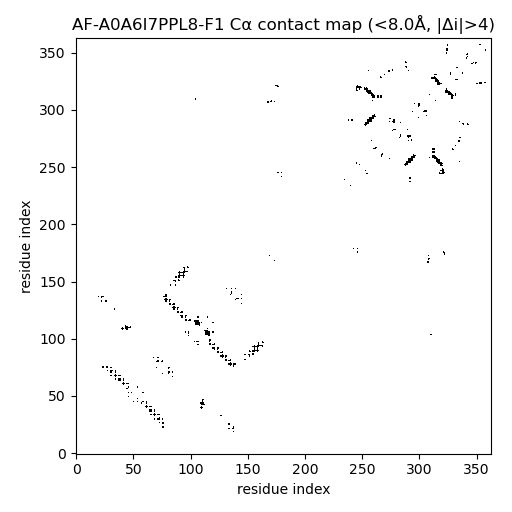O 1
ATOM 1241 N N . PRO A 1 170 ? -1.909 6.013 -12.481 1.00 58.22 170 PRO A N 1
ATOM 1242 C CA . PRO A 1 170 ? -1.476 4.676 -12.869 1.00 58.22 170 PRO A CA 1
ATOM 1243 C C . PRO A 1 170 ? -0.240 4.766 -13.769 1.00 58.22 170 PRO A C 1
ATOM 1245 O O . PRO A 1 170 ? -0.181 5.635 -14.643 1.00 58.22 170 PRO A O 1
ATOM 1248 N N . ALA A 1 171 ? 0.727 3.863 -13.582 1.00 46.19 171 ALA A N 1
ATOM 1249 C CA . ALA A 1 171 ? 1.991 3.854 -14.327 1.00 46.19 171 ALA A CA 1
ATOM 1250 C C . ALA A 1 171 ? 1.782 3.900 -15.854 1.00 46.19 171 ALA A C 1
ATOM 1252 O O . ALA A 1 171 ? 2.517 4.578 -16.561 1.00 46.19 171 ALA A O 1
ATOM 1253 N N . SER A 1 172 ? 0.681 3.329 -16.357 1.00 48.72 172 SER A N 1
ATOM 1254 C CA . SER A 1 172 ? 0.281 3.381 -17.771 1.00 48.72 172 SER A CA 1
ATOM 1255 C C . SER A 1 172 ? 0.044 4.792 -18.332 1.00 48.72 172 SER A C 1
ATOM 1257 O O . SER A 1 172 ? 0.052 4.985 -19.547 1.00 48.72 172 SER A O 1
ATOM 1259 N N . THR A 1 173 ? -0.216 5.782 -17.475 1.00 50.22 173 THR A N 1
ATOM 1260 C CA . THR A 1 173 ? -0.333 7.196 -17.873 1.00 50.22 173 THR A CA 1
ATOM 1261 C C . THR A 1 173 ? 1.017 7.906 -17.907 1.00 50.22 173 THR A C 1
ATOM 1263 O O . THR A 1 173 ? 1.125 8.979 -18.500 1.00 50.22 173 THR A O 1
ATOM 1266 N N . PHE A 1 174 ? 2.060 7.302 -17.332 1.00 46.84 174 PHE A N 1
ATOM 1267 C CA . PHE A 1 174 ? 3.414 7.823 -17.368 1.00 46.84 174 PHE A CA 1
ATOM 1268 C C . PHE A 1 174 ? 4.065 7.462 -18.707 1.00 46.84 174 PHE A C 1
ATOM 1270 O O . PHE A 1 174 ? 4.610 6.378 -18.905 1.00 46.84 174 PHE A O 1
ATOM 1277 N N . ARG A 1 175 ? 4.015 8.384 -19.671 1.00 52.91 175 ARG A N 1
ATOM 1278 C CA . ARG A 1 175 ? 4.864 8.283 -20.859 1.00 52.91 175 ARG A CA 1
ATOM 1279 C C . ARG A 1 175 ? 6.256 8.753 -20.477 1.00 52.91 175 ARG A C 1
ATOM 1281 O O . ARG A 1 175 ? 6.447 9.945 -20.261 1.00 52.91 175 ARG A O 1
ATOM 1288 N N . LEU A 1 176 ? 7.226 7.837 -20.468 1.00 52.50 176 LEU A N 1
ATOM 1289 C CA . LEU A 1 176 ? 8.644 8.162 -20.269 1.00 52.50 176 LEU A CA 1
ATOM 1290 C C . LEU A 1 176 ? 9.050 9.388 -21.115 1.00 52.50 176 LEU A C 1
ATOM 1292 O O . LEU A 1 176 ? 9.603 10.358 -20.603 1.00 52.50 176 LEU A O 1
ATOM 1296 N N . GLY A 1 177 ? 8.654 9.394 -22.393 1.00 52.34 177 GLY A N 1
ATOM 1297 C CA . GLY A 1 177 ? 8.944 10.479 -23.331 1.00 52.34 177 GLY A CA 1
ATOM 1298 C C . GLY A 1 177 ? 8.367 11.854 -22.969 1.00 52.34 177 GLY A C 1
ATOM 1299 O O . GLY A 1 177 ? 8.926 12.849 -23.410 1.00 52.34 177 GLY A O 1
ATOM 1300 N N . ASP A 1 178 ? 7.299 11.958 -22.172 1.00 56.59 178 ASP A N 1
ATOM 1301 C CA . ASP A 1 178 ? 6.733 13.267 -21.807 1.00 56.59 178 ASP A CA 1
ATOM 1302 C C . ASP A 1 178 ? 7.565 13.987 -20.732 1.00 56.59 178 ASP A C 1
ATOM 1304 O O . ASP A 1 178 ? 7.547 15.210 -20.697 1.00 56.59 178 ASP A O 1
ATOM 1308 N N . ARG A 1 179 ? 8.366 13.266 -19.932 1.00 51.94 179 ARG A N 1
ATOM 1309 C CA . ARG A 1 179 ? 9.390 13.876 -19.062 1.00 51.94 179 ARG A CA 1
ATOM 1310 C C . ARG A 1 179 ? 10.715 14.129 -19.783 1.00 51.94 179 ARG A C 1
ATOM 1312 O O . ARG A 1 179 ? 11.380 15.117 -19.496 1.00 51.94 179 ARG A O 1
ATOM 1319 N N . PHE A 1 180 ? 11.096 13.265 -20.726 1.00 49.53 180 PHE A N 1
ATOM 1320 C CA . PHE A 1 180 ? 12.329 13.452 -21.504 1.00 49.53 180 PHE A CA 1
ATOM 1321 C C . PHE A 1 180 ? 12.221 14.538 -22.576 1.00 49.53 180 PHE A C 1
ATOM 1323 O O . PHE A 1 180 ? 13.248 15.046 -23.003 1.00 49.53 180 PHE A O 1
ATOM 1330 N N . LYS A 1 181 ? 11.010 14.938 -22.986 1.00 51.78 181 LYS A N 1
ATOM 1331 C CA . LYS A 1 181 ? 10.807 16.063 -23.916 1.00 51.78 181 LYS A CA 1
ATOM 1332 C C . LYS A 1 181 ? 11.366 17.389 -23.404 1.00 51.78 181 LYS A C 1
ATOM 1334 O O . LYS A 1 181 ? 11.815 18.188 -24.218 1.00 51.78 181 LYS A O 1
ATOM 1339 N N . ASP A 1 182 ? 11.339 17.599 -22.090 1.00 47.03 182 ASP A N 1
ATOM 1340 C CA . ASP A 1 182 ? 11.838 18.830 -21.468 1.00 47.03 182 ASP A CA 1
ATOM 1341 C C . ASP A 1 182 ? 13.343 18.762 -21.173 1.00 47.03 182 ASP A C 1
ATOM 1343 O O . ASP A 1 182 ? 13.991 19.791 -20.981 1.00 47.03 182 ASP A O 1
ATOM 1347 N N . ILE A 1 183 ? 13.927 17.560 -21.212 1.00 49.38 183 ILE A N 1
ATOM 1348 C CA . ILE A 1 183 ? 15.374 17.386 -21.310 1.00 49.38 183 ILE A CA 1
ATOM 1349 C C . ILE A 1 183 ? 15.716 17.567 -22.784 1.00 49.38 183 ILE A C 1
ATOM 1351 O O . ILE A 1 183 ? 15.920 16.602 -23.522 1.00 49.38 183 ILE A O 1
ATOM 1355 N N . ALA A 1 184 ? 15.705 18.826 -23.228 1.00 44.69 184 ALA A N 1
ATOM 1356 C CA . ALA A 1 184 ? 16.210 19.173 -24.543 1.00 44.69 184 ALA A CA 1
ATOM 1357 C C . ALA A 1 184 ? 17.573 18.482 -24.724 1.00 44.69 184 ALA A C 1
ATOM 1359 O O . ALA A 1 184 ? 18.372 18.484 -23.776 1.00 44.69 184 ALA A O 1
ATOM 1360 N N . PRO A 1 185 ? 17.850 17.868 -25.893 1.00 50.50 185 PRO A N 1
ATOM 1361 C CA . PRO A 1 185 ? 19.214 17.461 -26.189 1.00 50.50 185 PRO A CA 1
ATOM 1362 C C . PRO A 1 185 ? 20.107 18.672 -25.892 1.00 50.50 185 PRO A C 1
ATOM 1364 O O . PRO A 1 185 ? 19.686 19.794 -26.209 1.00 50.50 185 PRO A O 1
ATOM 1367 N N . PRO A 1 186 ? 21.259 18.490 -25.214 1.00 48.00 186 PRO A N 1
ATOM 1368 C CA . PRO A 1 186 ? 22.164 19.602 -24.967 1.00 48.00 186 PRO A CA 1
ATOM 1369 C C . PRO A 1 186 ? 22.313 20.342 -26.297 1.00 48.00 186 PRO A C 1
ATOM 1371 O O . PRO A 1 186 ? 22.545 19.653 -27.299 1.00 48.00 186 PRO A O 1
ATOM 1374 N N . PRO A 1 187 ? 22.055 21.670 -26.324 1.00 47.28 187 PRO A N 1
ATOM 1375 C CA . PRO A 1 187 ? 22.057 22.441 -27.557 1.00 47.28 187 PRO A CA 1
ATOM 1376 C C . PRO A 1 187 ? 23.326 22.055 -28.268 1.00 47.28 187 PRO A C 1
ATOM 1378 O O . PRO A 1 187 ? 24.380 22.058 -27.624 1.00 47.28 187 PRO A O 1
ATOM 1381 N N . ASP A 1 188 ? 23.137 21.572 -29.494 1.00 48.88 188 ASP A N 1
ATOM 1382 C CA . ASP A 1 188 ? 24.114 20.908 -30.329 1.00 48.88 188 ASP A CA 1
ATOM 1383 C C . ASP A 1 188 ? 25.503 21.325 -29.873 1.00 48.88 188 ASP A C 1
ATOM 1385 O O . ASP A 1 188 ? 25.828 22.517 -29.897 1.00 48.88 188 ASP A O 1
ATOM 1389 N N . ARG A 1 189 ? 26.316 20.365 -29.405 1.00 47.00 189 ARG A N 1
ATOM 1390 C CA . ARG A 1 189 ? 27.760 20.544 -29.516 1.00 47.00 189 ARG A CA 1
ATOM 1391 C C . ARG A 1 189 ? 27.939 20.810 -30.995 1.00 47.00 189 ARG A C 1
ATOM 1393 O O . ARG A 1 189 ? 27.927 19.871 -31.793 1.00 47.00 189 ARG A O 1
ATOM 1400 N N . GLU A 1 190 ? 27.953 22.099 -31.320 1.00 46.88 190 GLU A N 1
ATOM 1401 C CA . GLU A 1 190 ? 28.254 22.675 -32.602 1.00 46.88 190 GLU A CA 1
ATOM 1402 C C . GLU A 1 190 ? 29.434 21.841 -33.021 1.00 46.88 190 GLU A C 1
ATOM 1404 O O . GLU A 1 190 ? 30.432 21.768 -32.294 1.00 46.88 190 GLU A O 1
ATOM 1409 N N . THR A 1 191 ? 29.201 21.007 -34.029 1.00 49.56 191 THR A N 1
ATOM 1410 C CA . THR A 1 191 ? 30.175 20.042 -34.492 1.00 49.56 191 THR A CA 1
ATOM 1411 C C . THR A 1 191 ? 31.313 20.935 -34.913 1.00 49.56 191 THR A C 1
ATOM 1413 O O . THR A 1 191 ? 31.220 21.578 -35.956 1.00 49.56 191 THR A O 1
ATOM 1416 N N . ALA A 1 192 ? 32.287 21.114 -34.017 1.00 49.94 192 ALA A N 1
ATOM 1417 C CA . ALA A 1 192 ? 33.385 22.017 -34.232 1.00 49.94 192 ALA A CA 1
ATOM 1418 C C . ALA A 1 192 ? 34.008 21.479 -35.501 1.00 49.94 192 ALA A C 1
ATOM 1420 O O . ALA A 1 192 ? 34.537 20.362 -35.516 1.00 49.94 192 ALA A O 1
ATOM 1421 N N . ALA A 1 193 ? 33.806 22.218 -36.592 1.00 49.81 193 ALA A N 1
ATOM 1422 C CA . ALA A 1 193 ? 34.441 21.912 -37.846 1.00 49.81 193 ALA A CA 1
ATOM 1423 C C . ALA A 1 193 ? 35.921 21.726 -37.494 1.00 49.81 193 ALA A C 1
ATOM 1425 O O . ALA A 1 193 ? 36.460 22.578 -36.777 1.00 49.81 193 ALA A O 1
ATOM 1426 N N . PRO A 1 194 ? 36.551 20.601 -37.872 1.00 45.72 194 PRO A N 1
ATOM 1427 C CA . PRO A 1 194 ? 37.933 20.356 -37.501 1.00 45.72 194 PRO A CA 1
ATOM 1428 C C . PRO A 1 194 ? 38.752 21.568 -37.940 1.00 45.72 194 PRO A C 1
ATOM 1430 O O . PRO A 1 194 ? 38.781 21.908 -39.125 1.00 45.72 194 PRO A O 1
ATOM 1433 N N . ALA A 1 195 ? 39.330 22.270 -36.964 1.00 49.44 195 ALA A N 1
ATOM 1434 C CA . ALA A 1 195 ? 40.120 23.457 -37.220 1.00 49.44 195 ALA A CA 1
ATOM 1435 C C . ALA A 1 195 ? 41.323 23.047 -38.084 1.00 49.44 195 ALA A C 1
ATOM 1437 O O . ALA A 1 195 ? 42.072 22.146 -37.694 1.00 49.44 195 ALA A O 1
ATOM 1438 N N . PRO A 1 196 ? 41.530 23.664 -39.257 1.00 48.66 196 PRO A N 1
ATOM 1439 C CA . PRO A 1 196 ? 42.758 23.479 -39.998 1.00 48.66 196 PRO A CA 1
ATOM 1440 C C . PRO A 1 196 ? 43.811 24.389 -39.365 1.00 48.66 196 PRO A C 1
ATOM 1442 O O . PRO A 1 196 ? 43.680 25.610 -39.416 1.00 48.66 196 PRO A O 1
ATOM 1445 N N . GLY A 1 197 ? 44.859 23.809 -38.784 1.00 49.28 197 GLY A N 1
ATOM 1446 C CA . GLY A 1 197 ? 46.046 24.577 -38.408 1.00 49.28 197 GLY A CA 1
ATOM 1447 C C . GLY A 1 197 ? 46.525 24.335 -36.989 1.00 49.28 197 GLY A C 1
ATOM 1448 O O . GLY A 1 197 ? 46.180 25.043 -36.052 1.00 49.28 197 GLY A O 1
ATOM 1449 N N . GLU A 1 198 ? 47.393 23.345 -36.888 1.00 46.81 198 GLU A N 1
ATOM 1450 C CA . GLU A 1 198 ? 48.496 23.271 -35.942 1.00 46.81 198 GLU A CA 1
ATOM 1451 C C . GLU A 1 198 ? 49.312 24.582 -35.951 1.00 46.81 198 GLU A C 1
ATOM 1453 O O . GLU A 1 198 ? 49.792 24.985 -37.010 1.00 46.81 198 GLU A O 1
ATOM 1458 N N . ALA A 1 199 ? 49.453 25.248 -34.797 1.00 46.12 199 ALA A N 1
ATOM 1459 C CA . ALA A 1 199 ? 50.735 25.725 -34.257 1.00 46.12 199 ALA A CA 1
ATOM 1460 C C . ALA A 1 199 ? 50.567 26.712 -33.084 1.00 46.12 199 ALA A C 1
ATOM 1462 O O . ALA A 1 199 ? 49.918 27.746 -33.203 1.00 46.12 199 ALA A O 1
ATOM 1463 N N . ALA A 1 200 ? 51.337 26.402 -32.041 1.00 46.19 200 ALA A N 1
ATOM 1464 C CA . ALA A 1 200 ? 52.105 27.319 -31.205 1.00 46.19 200 ALA A CA 1
ATOM 1465 C C . ALA A 1 200 ? 51.448 28.049 -30.013 1.00 46.19 200 ALA A C 1
ATOM 1467 O O . ALA A 1 200 ? 50.419 28.709 -30.091 1.00 46.19 200 ALA A O 1
ATOM 1468 N N . ASP A 1 201 ? 52.244 27.964 -28.948 1.00 42.75 201 ASP A N 1
ATOM 1469 C CA . ASP A 1 201 ? 52.469 28.903 -27.858 1.00 42.75 201 ASP A CA 1
ATOM 1470 C C . ASP A 1 201 ? 51.721 28.729 -26.532 1.00 42.75 201 ASP A C 1
ATOM 1472 O O . ASP A 1 201 ? 50.522 28.935 -26.359 1.00 42.75 201 ASP A O 1
ATOM 1476 N N . ALA A 1 202 ? 52.559 28.348 -25.566 1.00 49.75 202 ALA A N 1
ATOM 1477 C CA . ALA A 1 202 ? 52.343 28.322 -24.142 1.00 49.75 202 ALA A CA 1
ATOM 1478 C C . ALA A 1 202 ? 52.020 29.718 -23.596 1.00 49.75 202 ALA A C 1
ATOM 1480 O O . ALA A 1 202 ? 52.684 30.700 -23.927 1.00 49.75 202 ALA A O 1
ATOM 1481 N N . ALA A 1 203 ? 51.072 29.766 -22.664 1.00 40.97 203 ALA A N 1
ATOM 1482 C CA . ALA A 1 203 ? 50.927 30.853 -21.711 1.00 40.97 203 ALA A CA 1
ATOM 1483 C C . ALA A 1 203 ? 50.639 30.251 -20.329 1.00 40.97 203 ALA A C 1
ATOM 1485 O O . ALA A 1 203 ? 49.828 29.333 -20.192 1.00 40.97 203 ALA A O 1
ATOM 1486 N N . GLU A 1 204 ? 51.378 30.739 -19.336 1.00 45.84 204 GLU A N 1
ATOM 1487 C CA . GLU A 1 204 ? 51.320 30.348 -17.927 1.00 45.84 204 GLU A CA 1
ATOM 1488 C C . GLU A 1 204 ? 49.915 30.520 -17.317 1.00 45.84 204 GLU A C 1
ATOM 1490 O O . GLU A 1 204 ? 49.158 31.402 -17.736 1.00 45.84 204 GLU A O 1
ATOM 1495 N N . PRO A 1 205 ? 49.551 29.712 -16.303 1.00 43.28 205 PRO A N 1
ATOM 1496 C CA . PRO A 1 205 ? 48.309 29.906 -15.567 1.00 43.28 205 PRO A CA 1
ATOM 1497 C C . PRO A 1 205 ? 48.377 31.180 -14.702 1.00 43.28 205 PRO A C 1
ATOM 1499 O O . PRO A 1 205 ? 49.440 31.493 -14.164 1.00 43.28 205 PRO A O 1
ATOM 1502 N N . PRO A 1 206 ? 47.259 31.906 -14.525 1.00 42.66 206 PRO A N 1
ATOM 1503 C CA . PRO A 1 206 ? 47.240 33.096 -13.691 1.00 42.66 206 PRO A CA 1
ATOM 1504 C C . PRO A 1 206 ? 47.386 32.753 -12.204 1.00 42.66 206 PRO A C 1
ATOM 1506 O O . PRO A 1 206 ? 46.773 31.817 -11.686 1.00 42.66 206 PRO A O 1
ATOM 1509 N N . ASP A 1 207 ? 48.198 33.580 -11.554 1.00 41.25 207 ASP A N 1
ATOM 1510 C CA . ASP A 1 207 ? 48.381 33.713 -10.115 1.00 41.25 207 ASP A CA 1
ATOM 1511 C C . ASP A 1 207 ? 47.057 34.160 -9.467 1.00 41.25 207 ASP A C 1
ATOM 1513 O O . ASP A 1 207 ? 46.429 35.122 -9.920 1.00 41.25 207 ASP A O 1
ATOM 1517 N N . PHE A 1 208 ? 46.596 33.439 -8.444 1.00 37.66 208 PHE A N 1
ATOM 1518 C CA . PHE A 1 208 ? 45.399 33.799 -7.682 1.00 37.66 208 PHE A CA 1
ATOM 1519 C C . PHE A 1 208 ? 45.820 34.354 -6.323 1.00 37.66 208 PHE A C 1
ATOM 1521 O O . PHE A 1 208 ? 46.350 33.625 -5.484 1.00 37.66 208 PHE A O 1
ATOM 1528 N N . ASP A 1 209 ? 45.525 35.635 -6.096 1.00 38.28 209 ASP A N 1
ATOM 1529 C CA . ASP A 1 209 ? 45.704 36.287 -4.800 1.00 38.28 209 ASP A CA 1
ATOM 1530 C C . ASP A 1 209 ? 44.901 35.577 -3.687 1.00 38.28 209 ASP A C 1
ATOM 1532 O O . ASP A 1 209 ? 43.757 35.151 -3.904 1.00 38.28 209 ASP A O 1
ATOM 1536 N N . PRO A 1 210 ? 45.443 35.489 -2.458 1.00 38.66 210 PRO A N 1
ATOM 1537 C CA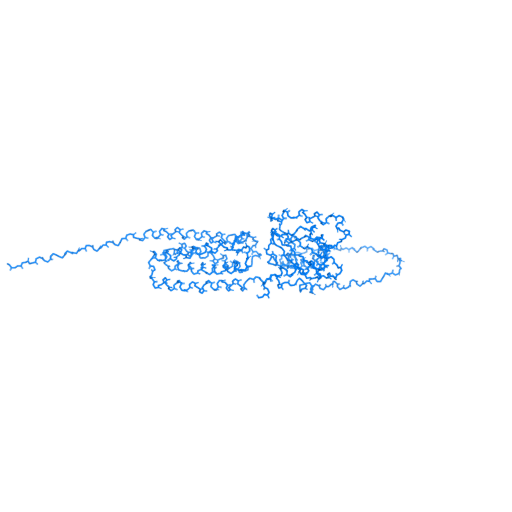 . PRO A 1 210 ? 44.716 34.952 -1.319 1.00 38.66 210 PRO A CA 1
ATOM 1538 C C . PRO A 1 210 ? 43.603 35.917 -0.890 1.00 38.66 210 PRO A C 1
ATOM 1540 O O . PRO A 1 210 ? 43.851 37.054 -0.489 1.00 38.66 210 PRO A O 1
ATOM 1543 N N . ILE A 1 211 ? 42.359 35.439 -0.931 1.00 35.66 211 ILE A N 1
ATOM 1544 C CA . ILE A 1 211 ? 41.207 36.154 -0.378 1.00 35.66 211 ILE A CA 1
ATOM 1545 C C . ILE A 1 211 ? 41.300 36.143 1.152 1.00 35.66 211 ILE A C 1
ATOM 1547 O O . ILE A 1 211 ? 41.243 35.092 1.793 1.00 35.66 211 ILE A O 1
ATOM 1551 N N . ASP A 1 212 ? 41.408 37.343 1.715 1.00 31.00 212 ASP A N 1
ATOM 1552 C CA . ASP A 1 212 ? 41.305 37.652 3.137 1.00 31.00 212 ASP A CA 1
ATOM 1553 C C . ASP A 1 212 ? 39.881 37.354 3.648 1.00 31.00 212 ASP A C 1
ATOM 1555 O O . ASP A 1 212 ? 38.901 37.995 3.253 1.00 31.00 212 ASP A O 1
ATOM 1559 N N . LEU A 1 213 ? 39.746 36.344 4.514 1.00 35.16 213 LEU A N 1
ATOM 1560 C CA . LEU A 1 213 ? 38.489 35.992 5.180 1.00 35.16 213 LEU A CA 1
ATOM 1561 C C . LEU A 1 213 ? 38.312 36.845 6.441 1.00 35.16 213 LEU A C 1
ATOM 1563 O O . LEU A 1 213 ? 38.449 36.381 7.575 1.00 35.16 213 LEU A O 1
ATOM 1567 N N . GLY A 1 214 ? 37.945 38.104 6.211 1.00 29.11 214 GLY A N 1
ATOM 1568 C CA . GLY A 1 214 ? 37.371 38.984 7.219 1.00 29.11 214 GLY A CA 1
ATOM 1569 C C . GLY A 1 214 ? 35.987 38.494 7.660 1.00 29.11 214 GLY A C 1
ATOM 1570 O O . GLY A 1 214 ? 35.128 38.153 6.851 1.00 29.11 214 GLY A O 1
ATOM 1571 N N . ALA A 1 215 ? 35.803 38.437 8.974 1.00 39.00 215 ALA A N 1
ATOM 1572 C CA . ALA A 1 215 ? 34.679 37.848 9.683 1.00 39.00 215 ALA A CA 1
ATOM 1573 C C . ALA A 1 215 ? 33.274 38.338 9.266 1.00 39.00 215 ALA A C 1
ATOM 1575 O O . ALA A 1 215 ? 33.067 39.495 8.901 1.00 39.00 215 ALA A O 1
ATOM 1576 N N . THR A 1 216 ? 32.295 37.475 9.579 1.00 34.25 216 THR A N 1
ATOM 1577 C CA . THR A 1 216 ? 30.845 37.711 9.774 1.00 34.25 216 THR A CA 1
ATOM 1578 C C . THR A 1 216 ? 29.936 37.359 8.588 1.00 34.25 216 THR A C 1
ATOM 1580 O O . THR A 1 216 ? 29.731 38.157 7.683 1.00 34.25 216 THR A O 1
ATOM 1583 N N . GLY A 1 217 ? 29.301 36.177 8.647 1.00 29.86 217 GLY A N 1
ATOM 1584 C CA . GLY A 1 217 ? 28.161 35.859 7.772 1.00 29.86 217 GLY A CA 1
ATOM 1585 C C 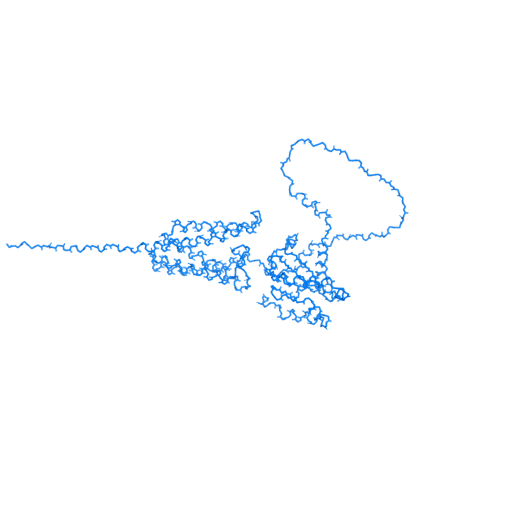. GLY A 1 217 ? 27.836 34.378 7.545 1.00 29.86 217 GLY A C 1
ATOM 1586 O O . GLY A 1 217 ? 27.388 34.021 6.461 1.00 29.86 217 GLY A O 1
ATOM 1587 N N . ALA A 1 218 ? 28.060 33.492 8.519 1.00 33.16 218 ALA A N 1
ATOM 1588 C CA . ALA A 1 218 ? 27.705 32.077 8.395 1.00 33.16 218 ALA A CA 1
ATOM 1589 C C . ALA A 1 218 ? 26.238 31.835 8.794 1.00 33.16 218 ALA A C 1
ATOM 1591 O O . ALA A 1 218 ? 25.960 31.557 9.953 1.00 33.16 218 ALA A O 1
ATOM 1592 N N . LEU A 1 219 ? 25.314 31.973 7.840 1.00 31.19 219 LEU A N 1
ATOM 1593 C CA . LEU A 1 219 ? 24.035 31.247 7.735 1.00 31.19 219 LEU A CA 1
ATOM 1594 C C . LEU A 1 219 ? 23.328 31.782 6.476 1.00 31.19 219 LEU A C 1
ATOM 1596 O O . LEU A 1 219 ? 22.947 32.946 6.493 1.00 31.19 219 LEU A O 1
ATOM 1600 N N . LEU A 1 220 ? 23.178 30.952 5.425 1.00 34.84 220 LEU A N 1
ATOM 1601 C CA . LEU A 1 220 ? 22.357 31.112 4.187 1.00 34.84 220 LEU A CA 1
ATOM 1602 C C . LEU A 1 220 ? 23.092 30.753 2.868 1.00 34.84 220 LEU A C 1
ATOM 1604 O O . LEU A 1 220 ? 22.963 31.455 1.869 1.00 34.84 220 LEU A O 1
ATOM 1608 N N . LEU A 1 221 ? 23.818 29.630 2.801 1.00 32.81 221 LEU A N 1
ATOM 1609 C CA . LEU A 1 221 ? 24.389 29.129 1.534 1.00 32.81 221 LEU A CA 1
ATOM 1610 C C . LEU A 1 221 ? 24.225 27.612 1.367 1.00 32.81 221 LEU A C 1
ATOM 1612 O O . LEU A 1 221 ? 25.207 26.886 1.293 1.00 32.81 221 LEU A O 1
ATOM 1616 N N . LEU A 1 222 ? 22.984 27.121 1.297 1.00 34.56 222 LEU A N 1
ATOM 1617 C CA . LEU A 1 222 ? 22.725 25.708 0.971 1.00 34.56 222 LEU A CA 1
ATOM 1618 C C . LEU A 1 222 ? 21.730 25.402 -0.171 1.00 34.56 222 LEU A C 1
ATOM 1620 O O . LEU A 1 222 ? 21.593 24.223 -0.470 1.00 34.56 222 LEU A O 1
ATOM 1624 N N . PRO A 1 223 ? 21.133 26.365 -0.910 1.00 32.62 223 PRO A N 1
ATOM 1625 C CA . PRO A 1 223 ? 20.517 26.026 -2.202 1.00 32.62 223 PRO A CA 1
ATOM 1626 C C . PRO A 1 223 ? 21.452 26.220 -3.408 1.00 32.62 223 PRO A C 1
ATOM 1628 O O . PRO A 1 223 ? 21.280 25.557 -4.414 1.00 32.62 223 PRO A O 1
ATOM 1631 N N . ARG A 1 224 ? 22.466 27.099 -3.337 1.00 36.28 224 ARG A N 1
ATOM 1632 C CA . ARG A 1 224 ? 23.274 27.484 -4.521 1.00 36.28 224 ARG A CA 1
ATOM 1633 C C . ARG A 1 224 ? 24.528 26.642 -4.781 1.00 36.28 224 ARG A C 1
ATOM 1635 O O . ARG A 1 224 ? 25.172 26.827 -5.807 1.00 36.28 224 ARG A O 1
ATOM 1642 N N . VAL A 1 225 ? 24.897 25.751 -3.861 1.00 35.12 225 VAL A N 1
ATOM 1643 C CA . VAL A 1 225 ? 26.086 24.890 -4.017 1.00 35.12 225 VAL A CA 1
ATOM 1644 C C . VAL A 1 225 ? 25.737 23.580 -4.732 1.00 35.12 225 VAL A C 1
ATOM 1646 O O . VAL A 1 225 ? 26.593 23.043 -5.420 1.00 35.12 225 VAL A O 1
ATOM 1649 N N . ALA A 1 226 ? 24.486 23.110 -4.652 1.00 36.38 226 ALA A N 1
ATOM 1650 C CA . ALA A 1 226 ? 24.038 21.914 -5.369 1.00 36.38 226 ALA A CA 1
ATOM 1651 C C . ALA A 1 226 ? 23.910 22.157 -6.885 1.00 36.38 226 ALA A C 1
ATOM 1653 O O . ALA A 1 226 ? 24.409 21.350 -7.663 1.00 36.38 226 ALA A O 1
ATOM 1654 N N . ASP A 1 227 ? 23.359 23.304 -7.301 1.00 37.53 227 ASP A N 1
ATOM 1655 C CA . ASP A 1 227 ? 23.218 23.634 -8.729 1.00 37.53 227 ASP A CA 1
ATOM 1656 C C . ASP A 1 227 ? 24.586 23.802 -9.418 1.00 37.53 227 ASP A C 1
ATOM 1658 O O . ASP A 1 227 ? 24.807 23.268 -10.501 1.00 37.53 227 ASP A O 1
ATOM 1662 N N . ARG A 1 228 ? 25.571 24.419 -8.745 1.00 37.75 228 ARG A N 1
ATOM 1663 C CA . ARG A 1 228 ? 26.944 24.546 -9.277 1.00 37.75 228 ARG A CA 1
ATOM 1664 C C . ARG A 1 228 ? 27.769 23.256 -9.259 1.00 37.75 228 ARG A C 1
ATOM 1666 O O . ARG A 1 228 ? 28.800 23.215 -9.919 1.00 37.75 228 ARG A O 1
ATOM 1673 N N . PHE A 1 229 ? 27.373 22.235 -8.496 1.00 36.38 229 PHE A N 1
ATOM 1674 C CA . PHE A 1 229 ? 28.064 20.937 -8.493 1.00 36.38 229 PHE A CA 1
ATOM 1675 C C . PHE A 1 229 ? 27.499 19.964 -9.538 1.00 36.38 229 PHE A C 1
ATOM 1677 O O . PHE A 1 229 ? 28.177 19.007 -9.906 1.00 36.38 229 PHE A O 1
ATOM 1684 N N . LEU A 1 230 ? 26.276 20.207 -10.018 1.00 39.44 230 LEU A N 1
ATOM 1685 C CA . LEU A 1 230 ? 25.634 19.417 -11.073 1.00 39.44 230 LEU A CA 1
ATOM 1686 C C . LEU A 1 230 ? 25.840 20.023 -12.471 1.00 39.44 230 LEU A C 1
ATOM 1688 O O . LEU A 1 230 ? 25.806 19.290 -13.456 1.00 39.44 230 LEU A O 1
ATOM 1692 N N . GLU A 1 231 ? 26.152 21.319 -12.570 1.00 38.50 231 GLU A N 1
ATOM 1693 C CA . GLU A 1 231 ? 26.658 21.970 -13.788 1.00 38.50 231 GLU A CA 1
ATOM 1694 C C . GLU A 1 231 ? 28.105 21.527 -14.091 1.00 38.50 231 GLU A C 1
ATOM 1696 O O . GLU A 1 231 ? 29.065 22.270 -13.902 1.00 38.50 231 GLU A O 1
ATOM 1701 N N . GLY A 1 232 ? 28.286 20.281 -14.532 1.00 46.78 232 GLY A N 1
ATOM 1702 C CA . GLY A 1 232 ? 29.589 19.762 -14.969 1.00 46.78 232 GLY A CA 1
ATOM 1703 C C . GLY A 1 232 ? 29.922 18.350 -14.500 1.00 46.78 232 GLY A C 1
ATOM 1704 O O . GLY A 1 232 ? 30.931 17.798 -14.941 1.00 46.78 232 GLY A O 1
ATOM 1705 N N . ALA A 1 233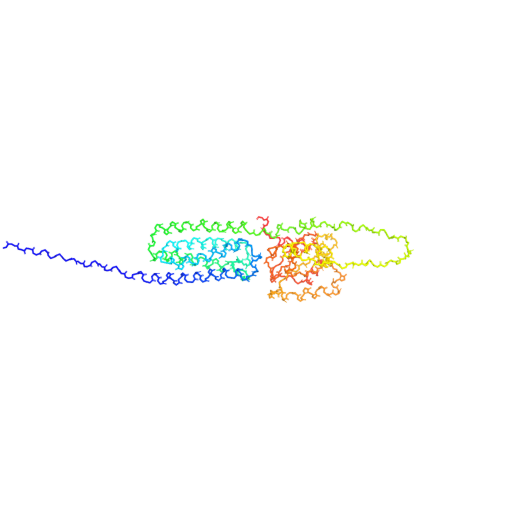 ? 29.088 17.738 -13.653 1.00 47.00 233 ALA A N 1
ATOM 1706 C CA . ALA A 1 233 ? 29.187 16.304 -13.424 1.00 47.00 233 ALA A CA 1
ATOM 1707 C C . ALA A 1 233 ? 28.882 15.589 -14.754 1.00 47.00 233 ALA A C 1
ATOM 1709 O O . ALA A 1 233 ? 27.844 15.877 -15.360 1.00 47.00 233 ALA A O 1
ATOM 1710 N N . PRO A 1 234 ? 29.772 14.706 -15.249 1.00 62.12 234 PRO A N 1
ATOM 1711 C CA . PRO A 1 234 ? 29.474 13.931 -16.439 1.00 62.12 234 PRO A CA 1
ATOM 1712 C C . PRO A 1 234 ? 28.176 13.171 -16.193 1.00 62.12 234 PRO A C 1
ATOM 1714 O O . PRO A 1 234 ? 27.985 12.564 -15.136 1.00 62.12 234 PRO A O 1
ATOM 1717 N N . GLU A 1 235 ? 27.267 13.266 -17.158 1.00 62.59 235 GLU A N 1
ATOM 1718 C CA . GLU A 1 235 ? 26.023 12.517 -17.131 1.00 62.59 235 GLU A CA 1
ATOM 1719 C C . GLU A 1 235 ? 26.354 11.031 -16.899 1.00 62.59 235 GLU A C 1
ATOM 1721 O O . GLU A 1 235 ? 27.239 10.506 -17.584 1.00 62.59 235 GLU A O 1
ATOM 1726 N N . PRO A 1 236 ? 25.720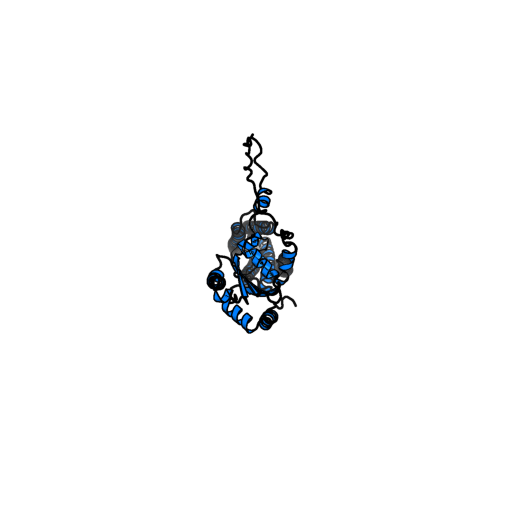 10.359 -15.918 1.00 70.12 236 PRO A N 1
ATOM 1727 C CA . PRO A 1 236 ? 25.987 8.951 -15.688 1.00 70.12 236 PRO A CA 1
ATOM 1728 C C . PRO A 1 236 ? 25.727 8.168 -16.977 1.00 70.12 236 PRO A C 1
ATOM 1730 O O . PRO A 1 236 ? 24.723 8.406 -17.643 1.00 70.12 236 PRO A O 1
ATOM 1733 N N . GLU A 1 237 ? 26.605 7.226 -17.316 1.00 76.06 237 GLU A N 1
ATOM 1734 C CA . GLU A 1 237 ? 26.554 6.459 -18.571 1.00 76.06 237 GLU A CA 1
ATOM 1735 C C . GLU A 1 237 ? 25.160 5.870 -18.856 1.00 76.06 237 GLU A C 1
ATOM 1737 O O . GLU A 1 237 ? 24.625 6.006 -19.956 1.00 76.06 237 GLU A O 1
ATOM 1742 N N . TRP A 1 238 ? 24.494 5.358 -17.819 1.00 74.38 238 TRP A N 1
ATOM 1743 C CA . TRP A 1 238 ? 23.157 4.780 -17.927 1.00 74.38 238 TRP A CA 1
ATOM 1744 C C . TRP A 1 238 ? 22.054 5.771 -18.342 1.00 74.38 238 TRP A C 1
ATOM 1746 O O . TRP A 1 238 ? 21.008 5.355 -18.840 1.00 74.38 238 TRP A O 1
ATOM 1756 N N . MET A 1 239 ? 22.231 7.079 -18.142 1.00 65.75 239 MET A N 1
ATOM 1757 C CA . MET A 1 239 ? 21.253 8.083 -18.579 1.00 65.75 239 MET A CA 1
ATOM 1758 C C . MET A 1 239 ? 21.288 8.277 -20.095 1.00 65.75 239 MET A C 1
ATOM 1760 O O . MET A 1 239 ? 20.233 8.436 -20.717 1.00 65.75 239 MET A O 1
ATOM 1764 N N . ALA A 1 240 ? 22.476 8.190 -20.700 1.00 75.94 240 ALA A N 1
ATOM 1765 C CA . ALA A 1 240 ? 22.609 8.158 -22.150 1.00 75.94 240 ALA A CA 1
ATOM 1766 C C . ALA A 1 240 ? 21.898 6.922 -22.723 1.00 75.94 240 ALA A C 1
ATOM 1768 O O . ALA A 1 240 ? 21.146 7.045 -23.690 1.00 75.94 240 ALA A O 1
ATOM 1769 N N . ASP A 1 241 ? 22.041 5.771 -22.064 1.00 76.94 241 ASP A N 1
ATOM 1770 C CA . ASP A 1 241 ? 21.334 4.536 -22.412 1.00 76.94 241 ASP A CA 1
ATOM 1771 C C . ASP A 1 241 ? 19.815 4.664 -22.272 1.00 76.94 241 ASP A C 1
ATOM 1773 O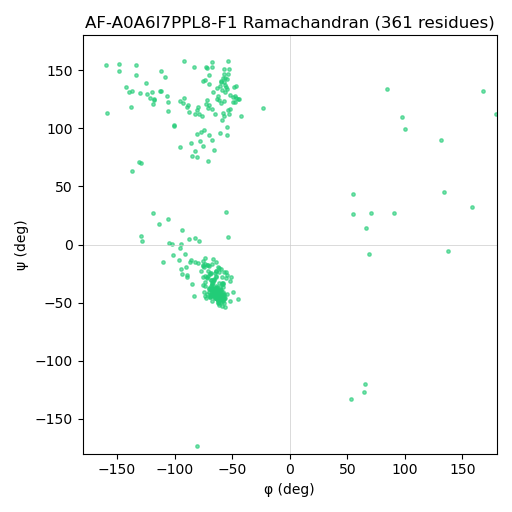 O . ASP A 1 241 ? 19.061 4.242 -23.146 1.00 76.94 241 ASP A O 1
ATOM 1777 N N . LEU A 1 242 ? 19.337 5.304 -21.205 1.00 73.19 242 LEU A N 1
ATOM 1778 C CA . LEU A 1 242 ? 17.908 5.499 -20.987 1.00 73.19 242 LEU A CA 1
ATOM 1779 C C . LEU A 1 242 ? 17.294 6.470 -22.011 1.00 73.19 242 LEU A C 1
ATOM 1781 O O . LEU A 1 242 ? 16.173 6.254 -22.479 1.00 73.19 242 LEU A O 1
ATOM 1785 N N . ARG A 1 243 ? 18.038 7.505 -22.425 1.00 75.62 243 ARG A N 1
ATOM 1786 C CA . ARG A 1 243 ? 17.652 8.355 -23.562 1.00 75.62 243 ARG A CA 1
ATOM 1787 C C . ARG A 1 243 ? 17.668 7.572 -24.868 1.00 75.62 243 ARG A C 1
ATOM 1789 O O . ARG A 1 243 ? 16.710 7.693 -25.623 1.00 75.62 243 ARG A O 1
ATOM 1796 N N . ALA A 1 244 ? 18.689 6.751 -25.110 1.00 76.75 244 ALA A N 1
ATOM 1797 C CA . ALA A 1 244 ? 18.758 5.891 -26.288 1.00 76.75 244 ALA A CA 1
ATOM 1798 C C . ALA A 1 244 ? 17.570 4.916 -26.341 1.00 76.75 244 ALA A C 1
ATOM 1800 O O . ALA A 1 244 ? 16.966 4.734 -27.394 1.00 76.75 244 ALA A O 1
ATOM 1801 N N . ALA A 1 245 ? 17.151 4.365 -25.199 1.00 75.12 245 ALA A N 1
ATOM 1802 C CA . ALA A 1 245 ? 15.936 3.562 -25.091 1.00 75.12 245 ALA A CA 1
ATOM 1803 C C . ALA A 1 245 ? 14.670 4.362 -25.440 1.00 75.12 245 ALA A C 1
ATOM 1805 O O . ALA A 1 245 ? 13.771 3.863 -26.124 1.00 75.12 245 ALA A O 1
ATOM 1806 N N . ALA A 1 246 ? 14.599 5.618 -24.991 1.00 71.19 246 ALA A N 1
ATOM 1807 C CA . ALA A 1 246 ? 13.475 6.513 -25.248 1.00 71.19 246 ALA A CA 1
ATOM 1808 C C . ALA A 1 246 ? 13.407 7.010 -26.706 1.00 71.19 246 ALA A C 1
ATOM 1810 O O . ALA A 1 246 ? 12.312 7.291 -27.194 1.00 71.19 246 ALA A O 1
ATOM 1811 N N . THR A 1 247 ? 14.543 7.113 -27.401 1.00 75.81 247 THR A N 1
ATOM 1812 C CA . THR A 1 247 ? 14.637 7.600 -28.789 1.00 75.81 247 THR A CA 1
ATOM 1813 C C . THR A 1 247 ? 14.867 6.500 -29.822 1.00 75.81 247 THR A C 1
ATOM 1815 O O . THR A 1 247 ? 14.936 6.812 -31.010 1.00 75.81 247 THR A O 1
ATOM 1818 N N . ALA A 1 248 ? 14.931 5.237 -29.390 1.00 76.50 248 ALA A N 1
ATOM 1819 C CA . ALA A 1 248 ? 15.146 4.077 -30.246 1.00 76.50 248 ALA A CA 1
ATOM 1820 C C . ALA A 1 248 ? 14.231 4.099 -31.488 1.00 76.50 248 ALA A C 1
ATOM 1822 O O . ALA A 1 248 ? 13.011 4.255 -31.393 1.00 76.50 248 ALA A O 1
ATOM 1823 N N . GLY A 1 249 ? 14.826 3.954 -32.665 1.00 78.12 249 GLY A N 1
ATOM 1824 C CA . GLY A 1 249 ? 14.166 3.805 -33.951 1.00 78.12 249 GLY A CA 1
ATOM 1825 C C . GLY A 1 249 ? 13.682 2.378 -34.209 1.00 78.12 249 GLY A C 1
ATOM 1826 O O . GLY A 1 249 ? 13.717 1.498 -33.352 1.00 78.12 249 GLY A O 1
ATOM 1827 N N . ALA A 1 250 ? 13.195 2.134 -35.429 1.00 78.69 250 ALA A N 1
ATOM 1828 C CA . ALA A 1 250 ? 12.607 0.843 -35.789 1.00 78.69 250 ALA A CA 1
ATOM 1829 C C . ALA A 1 250 ? 13.606 -0.322 -35.845 1.00 78.69 250 ALA A C 1
ATOM 1831 O O . ALA A 1 250 ? 13.188 -1.465 -35.674 1.00 78.69 250 ALA A O 1
ATOM 1832 N N . ASN A 1 251 ? 14.883 -0.007 -36.070 1.00 83.50 251 ASN A N 1
ATOM 1833 C CA . ASN A 1 251 ? 15.978 -0.965 -36.210 1.00 83.50 251 ASN A CA 1
ATOM 1834 C C . ASN A 1 251 ? 16.846 -1.064 -34.946 1.00 83.50 251 ASN A C 1
ATOM 1836 O O . ASN A 1 251 ? 17.828 -1.799 -34.949 1.00 83.50 251 ASN A O 1
ATOM 1840 N N . ASP A 1 252 ? 16.517 -0.305 -33.899 1.00 88.88 252 ASP A N 1
ATOM 1841 C CA . ASP A 1 252 ? 17.275 -0.318 -32.654 1.00 88.88 252 ASP A CA 1
ATOM 1842 C C . ASP A 1 252 ? 16.836 -1.487 -31.758 1.00 88.88 252 ASP A C 1
ATOM 1844 O O . ASP A 1 252 ? 15.675 -1.917 -31.830 1.00 88.88 252 ASP A O 1
ATOM 1848 N N . PRO A 1 253 ? 17.736 -1.994 -30.891 1.00 90.81 253 PRO A N 1
ATOM 1849 C CA . PRO A 1 253 ? 17.401 -3.022 -29.915 1.00 90.81 253 PRO A CA 1
ATOM 1850 C C . PRO A 1 253 ? 16.188 -2.643 -29.072 1.00 90.81 253 PRO A C 1
ATOM 1852 O O . PRO A 1 253 ? 15.947 -1.473 -28.754 1.00 90.81 253 PRO A O 1
ATOM 1855 N N . ALA A 1 254 ? 15.462 -3.659 -28.619 1.00 93.44 254 ALA A N 1
ATOM 1856 C CA . ALA A 1 254 ? 14.608 -3.482 -27.459 1.00 93.44 254 ALA A CA 1
ATOM 1857 C C . ALA A 1 254 ? 15.472 -3.261 -26.203 1.00 93.44 254 ALA A C 1
ATOM 1859 O O . ALA A 1 254 ? 16.605 -3.728 -26.113 1.00 93.44 254 ALA A O 1
ATOM 1860 N N . TRP A 1 255 ? 14.931 -2.556 -25.219 1.00 94.50 255 TRP A N 1
ATOM 1861 C CA . TRP A 1 255 ? 15.590 -2.266 -23.952 1.00 94.50 255 TRP A CA 1
ATOM 1862 C C . TRP A 1 255 ? 14.807 -2.890 -22.809 1.00 94.50 255 TRP A C 1
ATOM 1864 O O . TRP A 1 255 ? 13.629 -2.598 -22.637 1.00 94.50 255 TRP A O 1
ATOM 1874 N N . LEU A 1 256 ? 15.454 -3.721 -22.005 1.00 94.62 256 LEU A N 1
ATOM 1875 C CA . LEU A 1 256 ? 14.914 -4.266 -20.772 1.00 94.62 256 LEU A CA 1
ATOM 1876 C C . LEU A 1 256 ? 15.477 -3.472 -19.595 1.00 94.62 256 LEU A C 1
ATOM 1878 O O . LEU A 1 256 ? 16.629 -3.652 -19.203 1.00 94.62 256 LEU A O 1
ATOM 1882 N N . ILE A 1 257 ? 14.673 -2.580 -19.027 1.00 94.06 257 ILE A N 1
ATOM 1883 C CA . ILE A 1 257 ? 15.059 -1.823 -17.837 1.00 94.06 257 ILE A CA 1
ATOM 1884 C C . ILE A 1 257 ? 14.688 -2.640 -16.604 1.00 94.06 257 ILE A C 1
ATOM 1886 O O . ILE A 1 257 ? 13.506 -2.843 -16.339 1.00 94.06 257 ILE A O 1
ATOM 1890 N N . PHE A 1 258 ? 15.687 -3.078 -15.844 1.00 95.12 258 PHE A N 1
ATOM 1891 C CA . PHE A 1 258 ? 15.543 -3.794 -14.580 1.00 95.12 258 PHE A CA 1
ATOM 1892 C C . PHE A 1 258 ? 15.765 -2.835 -13.405 1.00 95.12 258 PHE A C 1
ATOM 1894 O O . PHE A 1 258 ? 16.900 -2.498 -13.059 1.00 95.12 258 PHE A O 1
ATOM 1901 N N . VAL A 1 259 ? 14.672 -2.392 -12.781 1.00 94.25 259 VAL A N 1
ATOM 1902 C CA . VAL A 1 259 ? 14.698 -1.532 -11.593 1.00 94.25 259 VAL A CA 1
ATOM 1903 C C . VAL A 1 259 ? 14.650 -2.393 -10.336 1.00 94.25 259 VAL A C 1
ATOM 1905 O O . VAL A 1 259 ? 13.680 -3.124 -10.111 1.00 94.25 259 VAL A O 1
ATOM 1908 N N . TYR A 1 260 ? 15.655 -2.266 -9.471 1.00 94.31 260 TYR A N 1
ATOM 1909 C CA . TYR A 1 260 ? 15.784 -3.115 -8.289 1.00 94.31 260 TYR A CA 1
ATOM 1910 C C . TYR A 1 260 ? 16.099 -2.350 -7.000 1.00 94.31 260 TYR A C 1
ATOM 1912 O O . TYR A 1 260 ? 16.652 -1.252 -7.012 1.00 94.31 260 TYR A O 1
ATOM 1920 N N . ASP A 1 261 ? 15.723 -2.939 -5.865 1.00 89.94 261 ASP A N 1
ATOM 1921 C CA . ASP A 1 261 ? 16.140 -2.508 -4.529 1.00 89.94 261 ASP A CA 1
ATOM 1922 C C . ASP A 1 261 ? 17.172 -3.526 -3.998 1.00 89.94 261 ASP A C 1
ATOM 1924 O O . ASP A 1 261 ? 16.889 -4.727 -4.018 1.00 89.94 261 ASP A O 1
ATOM 1928 N N . PRO A 1 262 ? 18.368 -3.107 -3.539 1.00 89.56 262 PRO A N 1
ATOM 1929 C CA . PRO A 1 262 ? 19.388 -4.035 -3.038 1.00 89.56 262 PRO A CA 1
ATOM 1930 C C . PRO A 1 262 ? 18.956 -4.807 -1.780 1.00 89.56 262 PRO A C 1
ATOM 1932 O O . PRO A 1 262 ? 19.577 -5.806 -1.428 1.00 89.56 262 PRO A O 1
ATOM 1935 N N . PHE A 1 263 ? 17.896 -4.372 -1.093 1.00 85.50 263 PHE A N 1
ATOM 1936 C CA . PHE A 1 263 ? 17.337 -5.055 0.076 1.00 85.50 263 PHE A CA 1
ATOM 1937 C C . PHE A 1 263 ? 16.172 -5.997 -0.266 1.00 85.50 263 PHE A C 1
ATOM 1939 O O . PHE A 1 263 ? 15.596 -6.619 0.626 1.00 85.50 263 PHE A O 1
ATOM 1946 N N . CYS A 1 264 ? 15.798 -6.102 -1.541 1.00 87.75 264 CYS A N 1
ATOM 1947 C CA . CYS A 1 264 ? 14.710 -6.952 -2.003 1.00 87.75 264 CYS A CA 1
ATOM 1948 C C . CYS A 1 264 ? 15.227 -8.365 -2.334 1.00 87.75 264 CYS A C 1
ATOM 1950 O O . CYS A 1 264 ? 16.049 -8.556 -3.227 1.00 87.75 264 CYS A O 1
ATOM 1952 N N . GLU A 1 265 ? 14.723 -9.381 -1.624 1.00 88.06 265 GLU A N 1
ATOM 1953 C CA . GLU A 1 265 ? 15.170 -10.779 -1.769 1.00 88.06 265 GLU A CA 1
ATOM 1954 C C . GLU A 1 265 ? 14.982 -11.310 -3.200 1.00 88.06 265 GLU A C 1
ATOM 1956 O O . GLU A 1 265 ? 15.884 -11.923 -3.769 1.00 88.06 265 GLU A O 1
ATOM 1961 N N . VAL A 1 266 ? 13.829 -11.019 -3.812 1.00 90.31 266 VAL A N 1
ATOM 1962 C CA . VAL A 1 266 ? 13.534 -11.408 -5.200 1.00 90.31 266 VAL A CA 1
ATOM 1963 C C . VAL A 1 266 ? 14.509 -10.731 -6.168 1.00 90.31 266 VAL A C 1
ATOM 1965 O O . VAL A 1 266 ? 15.005 -11.364 -7.094 1.00 90.31 266 VAL A O 1
ATOM 1968 N N . CYS A 1 267 ? 14.860 -9.471 -5.919 1.00 94.25 267 CYS A N 1
ATOM 1969 C CA . CYS A 1 267 ? 15.805 -8.711 -6.729 1.00 94.25 267 CYS A CA 1
ATOM 1970 C C . CYS A 1 267 ? 17.185 -9.368 -6.731 1.00 94.25 267 CYS A C 1
ATOM 1972 O O . CYS A 1 267 ? 17.766 -9.562 -7.795 1.00 94.25 267 CYS A O 1
ATOM 1974 N N . MET A 1 268 ? 17.662 -9.790 -5.558 1.00 92.62 268 MET A N 1
ATOM 1975 C CA . MET A 1 268 ? 18.945 -10.482 -5.408 1.00 92.62 268 MET A CA 1
ATOM 1976 C C . MET A 1 268 ? 18.981 -11.841 -6.121 1.00 92.62 268 MET A C 1
ATOM 1978 O O . MET A 1 268 ? 20.060 -12.319 -6.462 1.00 92.62 268 MET A O 1
ATOM 1982 N N . ARG A 1 269 ? 17.820 -12.459 -6.382 1.00 94.50 269 ARG A N 1
ATOM 1983 C CA . ARG A 1 269 ? 17.715 -13.695 -7.174 1.00 94.50 269 ARG A CA 1
ATOM 1984 C C . ARG A 1 269 ? 17.916 -13.441 -8.672 1.00 94.50 269 ARG A C 1
ATOM 1986 O O . ARG A 1 269 ? 18.585 -14.235 -9.323 1.00 94.50 269 ARG A O 1
ATOM 1993 N N . PHE A 1 270 ? 17.356 -12.353 -9.209 1.00 96.19 270 PHE A N 1
ATOM 1994 C CA . PHE A 1 270 ? 17.415 -12.031 -10.644 1.00 96.19 270 PHE A CA 1
ATOM 1995 C C . PHE A 1 270 ? 18.635 -11.193 -11.045 1.00 96.19 270 PHE A C 1
ATOM 1997 O O . PHE A 1 270 ? 19.107 -11.300 -12.177 1.00 96.19 270 PHE A O 1
ATOM 2004 N N . GLN A 1 271 ? 19.173 -10.378 -10.132 1.00 95.56 271 GLN A N 1
ATOM 2005 C CA . GLN A 1 271 ? 20.288 -9.470 -10.413 1.00 95.56 271 GLN A CA 1
ATOM 2006 C C . GLN A 1 271 ? 21.521 -10.178 -11.009 1.00 95.56 271 GLN A C 1
ATOM 2008 O O . GLN A 1 271 ? 22.060 -9.646 -11.980 1.00 95.56 271 GLN A O 1
ATOM 2013 N N . PRO A 1 272 ? 21.962 -11.364 -10.532 1.00 95.94 272 PRO A N 1
ATOM 2014 C CA . PRO A 1 272 ? 23.100 -12.055 -11.136 1.00 95.94 272 PRO A CA 1
ATOM 2015 C C . PRO A 1 272 ? 22.863 -12.421 -12.604 1.00 95.94 272 PRO A C 1
ATOM 2017 O O . PRO A 1 272 ? 23.772 -12.285 -13.414 1.00 95.94 272 PRO A O 1
ATOM 2020 N N . THR A 1 273 ? 21.644 -12.834 -12.966 1.00 96.38 273 THR A N 1
ATOM 2021 C CA . THR A 1 273 ? 21.287 -13.164 -14.354 1.00 96.38 273 THR A CA 1
ATOM 2022 C C . THR A 1 273 ? 21.283 -11.922 -15.242 1.00 96.38 273 THR A C 1
ATOM 2024 O O . THR A 1 273 ? 21.802 -11.974 -16.353 1.00 96.38 273 THR A O 1
ATOM 2027 N N . MET A 1 274 ? 20.750 -10.800 -14.745 1.00 96.00 274 MET A N 1
ATOM 2028 C CA . MET A 1 274 ? 20.767 -9.523 -15.470 1.00 96.00 274 MET A CA 1
ATOM 2029 C C . MET A 1 274 ? 22.198 -9.020 -15.685 1.00 96.00 274 MET A C 1
ATOM 2031 O O . MET A 1 274 ? 22.544 -8.608 -16.788 1.00 96.00 274 MET A O 1
ATOM 2035 N N . LEU A 1 275 ? 23.043 -9.107 -14.653 1.00 94.88 275 LEU A N 1
ATOM 2036 C CA . LEU A 1 275 ? 24.444 -8.706 -14.739 1.00 94.88 275 LEU A CA 1
ATOM 2037 C C . LEU A 1 275 ? 25.221 -9.600 -15.712 1.00 94.88 275 LEU A C 1
ATOM 2039 O O . LEU A 1 275 ? 25.931 -9.085 -16.571 1.00 94.88 275 LEU A O 1
ATOM 2043 N N . MET A 1 276 ? 25.032 -10.921 -15.622 1.00 95.19 276 MET A N 1
ATOM 2044 C CA . MET A 1 276 ? 25.661 -11.888 -16.524 1.00 95.19 276 MET A CA 1
ATOM 2045 C C . MET A 1 276 ? 25.336 -11.572 -17.985 1.00 95.19 276 MET A C 1
ATOM 2047 O O . MET A 1 276 ? 26.250 -11.516 -18.799 1.00 95.19 276 MET A O 1
ATOM 2051 N N . TYR A 1 277 ? 24.067 -11.282 -18.289 1.00 95.00 277 TYR A N 1
ATOM 2052 C CA . TYR A 1 277 ? 23.633 -10.882 -19.627 1.00 95.00 277 TYR A CA 1
ATOM 2053 C C . TYR A 1 277 ? 24.340 -9.610 -20.114 1.00 95.00 277 TYR A C 1
ATOM 2055 O O . TYR A 1 277 ? 24.822 -9.571 -21.239 1.00 95.00 277 TYR A O 1
ATOM 2063 N N . THR A 1 278 ? 24.450 -8.571 -19.275 1.00 92.81 278 THR A N 1
ATOM 2064 C CA . THR A 1 278 ? 25.130 -7.323 -19.680 1.00 92.81 278 THR A CA 1
ATOM 2065 C C . THR A 1 278 ? 26.624 -7.499 -19.947 1.00 92.81 278 THR A C 1
ATOM 2067 O O . THR A 1 278 ? 27.202 -6.727 -20.707 1.00 92.81 278 THR A O 1
ATOM 2070 N N . THR A 1 279 ? 27.248 -8.511 -19.343 1.00 92.44 279 THR A N 1
ATOM 2071 C CA . THR A 1 279 ? 28.678 -8.809 -19.501 1.00 92.44 279 THR A CA 1
ATOM 2072 C C . THR A 1 279 ? 28.980 -9.865 -20.565 1.00 92.44 279 THR A C 1
ATOM 2074 O O . THR A 1 279 ? 30.148 -10.162 -20.792 1.00 92.44 279 THR A O 1
ATOM 2077 N N . ASP A 1 280 ? 27.960 -10.455 -21.187 1.00 93.44 280 ASP A N 1
ATOM 2078 C CA . ASP A 1 280 ? 28.119 -11.525 -22.171 1.00 93.44 280 ASP A CA 1
ATOM 2079 C C . ASP A 1 280 ? 28.511 -10.944 -23.544 1.00 93.44 280 ASP A C 1
ATOM 2081 O O . ASP A 1 280 ? 27.793 -10.124 -24.123 1.00 93.44 280 ASP A O 1
ATOM 2085 N N . GLU A 1 281 ? 29.689 -11.315 -24.052 1.00 91.50 281 GLU A N 1
ATOM 2086 C CA . GLU A 1 281 ? 30.232 -10.776 -25.307 1.00 91.50 281 GLU A CA 1
ATOM 2087 C C . GLU A 1 281 ? 29.428 -11.218 -26.536 1.00 91.50 281 GLU A C 1
ATOM 2089 O O . GLU A 1 281 ? 29.221 -10.411 -27.447 1.00 91.50 281 GLU A O 1
ATOM 2094 N N . ASP A 1 282 ? 28.932 -12.459 -26.550 1.00 87.56 282 ASP A N 1
ATOM 2095 C CA . ASP A 1 282 ? 28.201 -13.017 -27.691 1.00 87.56 282 ASP A CA 1
ATOM 2096 C C . ASP A 1 282 ? 26.849 -12.312 -27.846 1.00 87.56 282 ASP A C 1
ATOM 2098 O O . ASP A 1 282 ? 26.465 -11.888 -28.938 1.00 87.56 282 ASP A O 1
ATOM 2102 N N . VAL A 1 283 ? 26.163 -12.092 -26.724 1.00 86.94 283 VAL A N 1
ATOM 2103 C CA . VAL A 1 283 ? 24.896 -11.349 -26.665 1.00 86.94 283 VAL A CA 1
ATOM 2104 C C . VAL A 1 283 ? 25.075 -9.894 -27.105 1.00 86.94 283 VAL A C 1
ATOM 2106 O O . VAL A 1 283 ? 24.248 -9.349 -27.844 1.00 86.94 283 VAL A O 1
ATOM 2109 N N . ASN A 1 284 ? 26.160 -9.251 -26.668 1.00 84.12 284 ASN A N 1
ATOM 2110 C CA . ASN A 1 284 ? 26.451 -7.859 -26.998 1.00 84.12 284 ASN A CA 1
ATOM 2111 C C . ASN A 1 284 ? 26.849 -7.660 -28.472 1.00 84.12 284 ASN A C 1
ATOM 2113 O O . ASN A 1 284 ? 26.681 -6.557 -29.001 1.00 84.12 284 ASN A O 1
ATOM 2117 N N . ALA A 1 285 ? 27.331 -8.704 -29.155 1.00 84.94 285 ALA A N 1
ATOM 2118 C CA . ALA A 1 285 ? 27.683 -8.650 -30.573 1.00 84.94 285 ALA A CA 1
ATOM 2119 C C . ALA A 1 285 ? 26.455 -8.549 -31.500 1.00 84.94 285 ALA A C 1
ATOM 2121 O O . ALA A 1 285 ? 26.549 -7.970 -32.586 1.00 84.94 285 ALA A O 1
ATOM 2122 N N . THR A 1 286 ? 25.294 -9.059 -31.076 1.00 78.19 286 THR A N 1
ATOM 2123 C CA . THR A 1 286 ? 24.035 -9.021 -31.841 1.00 78.19 286 THR A CA 1
ATOM 2124 C C . THR A 1 286 ? 22.882 -8.514 -30.975 1.00 78.19 286 THR A C 1
ATOM 2126 O O . THR A 1 286 ? 22.002 -9.287 -30.594 1.00 78.19 286 THR A O 1
ATOM 2129 N N . PRO A 1 287 ? 22.848 -7.215 -30.628 1.00 76.81 287 PRO A N 1
ATOM 2130 C CA . PRO A 1 287 ? 21.910 -6.733 -29.632 1.00 76.81 287 PRO A CA 1
ATOM 2131 C C . PRO A 1 287 ? 20.514 -6.595 -30.247 1.00 76.81 287 PRO A C 1
ATOM 2133 O O . PRO A 1 287 ? 20.139 -5.536 -30.742 1.00 76.81 287 PRO A O 1
ATOM 2136 N N . HIS A 1 288 ? 19.725 -7.665 -30.191 1.00 91.94 288 HIS A N 1
ATOM 2137 C CA . HIS A 1 288 ? 18.267 -7.605 -30.325 1.00 91.94 288 HIS A CA 1
ATOM 2138 C C . HIS A 1 288 ? 17.621 -7.027 -29.056 1.00 91.94 288 HIS A C 1
ATOM 2140 O O . HIS A 1 288 ? 16.566 -6.388 -29.109 1.00 91.94 288 HIS A O 1
ATOM 2146 N N . LEU A 1 289 ? 18.298 -7.206 -27.919 1.00 94.56 289 LEU A N 1
ATOM 2147 C CA . LEU A 1 289 ? 17.881 -6.761 -26.600 1.00 94.56 289 LEU A CA 1
ATOM 2148 C C . LEU A 1 289 ? 19.085 -6.218 -25.818 1.00 94.56 289 LEU A C 1
ATOM 2150 O O . LEU A 1 289 ? 20.113 -6.884 -25.703 1.00 94.56 289 LEU A O 1
ATOM 2154 N N . ARG A 1 290 ? 18.939 -5.032 -25.231 1.00 93.94 290 ARG A N 1
ATOM 2155 C CA . ARG A 1 290 ? 19.871 -4.457 -24.252 1.00 93.94 290 ARG A CA 1
ATOM 2156 C C . ARG A 1 290 ? 19.240 -4.480 -22.873 1.00 93.94 290 ARG A C 1
ATOM 2158 O O . ARG A 1 290 ? 18.038 -4.267 -22.756 1.00 93.94 290 ARG A O 1
ATOM 2165 N N . VAL A 1 291 ? 20.034 -4.705 -21.833 1.00 94.31 291 VAL A N 1
ATOM 2166 C CA . VAL A 1 291 ? 19.557 -4.682 -20.444 1.00 94.31 291 VAL A CA 1
ATOM 2167 C C . VAL A 1 291 ? 20.179 -3.493 -19.730 1.00 94.31 291 VAL A C 1
ATOM 2169 O O . VAL A 1 291 ? 21.386 -3.288 -19.809 1.00 94.31 291 VAL A O 1
ATOM 2172 N N . LEU A 1 292 ? 19.354 -2.727 -19.020 1.00 93.25 292 LEU A N 1
ATOM 2173 C CA . LEU A 1 292 ? 19.797 -1.626 -18.177 1.00 93.25 292 LEU A CA 1
ATOM 2174 C C . LEU A 1 292 ? 19.398 -1.901 -16.728 1.00 93.25 292 LEU A C 1
ATOM 2176 O O . LEU A 1 292 ? 18.215 -2.045 -16.426 1.00 93.25 292 LEU A O 1
ATOM 2180 N N . LEU A 1 293 ? 20.379 -1.960 -15.830 1.00 94.38 293 LEU A N 1
ATOM 2181 C CA . LEU A 1 293 ? 20.153 -2.165 -14.402 1.00 94.38 293 LEU A CA 1
ATOM 2182 C C . LEU A 1 293 ? 20.120 -0.809 -13.698 1.00 94.38 293 LEU A C 1
ATOM 2184 O O . LEU A 1 293 ? 21.090 -0.061 -13.758 1.00 94.38 293 LEU A O 1
ATOM 2188 N N . LEU A 1 294 ? 19.027 -0.514 -12.996 1.00 92.62 294 LEU A N 1
ATOM 2189 C CA . LEU A 1 294 ? 18.872 0.722 -12.229 1.00 92.62 294 LEU A CA 1
ATOM 2190 C C . LEU A 1 294 ? 18.545 0.400 -10.778 1.00 92.62 294 LEU A C 1
ATOM 2192 O O . LEU A 1 294 ? 17.595 -0.337 -10.498 1.00 92.62 294 LEU A O 1
ATOM 2196 N N . GLN A 1 295 ? 19.279 0.990 -9.835 1.00 93.06 295 GLN A N 1
ATOM 2197 C CA . GLN A 1 295 ? 18.842 0.936 -8.446 1.00 93.06 295 GLN A CA 1
ATOM 2198 C C . GLN A 1 295 ? 17.689 1.912 -8.259 1.00 93.06 295 GLN A C 1
ATOM 2200 O O . GLN A 1 295 ? 17.694 3.034 -8.762 1.00 93.06 295 GLN A O 1
ATOM 2205 N N . LYS A 1 296 ? 16.693 1.520 -7.468 1.00 88.69 296 LYS A N 1
ATOM 2206 C CA . LYS A 1 296 ? 15.546 2.381 -7.162 1.00 88.69 296 LYS A CA 1
ATOM 2207 C C . LYS A 1 296 ? 15.970 3.700 -6.499 1.00 88.69 296 LYS A C 1
ATOM 2209 O O . LYS A 1 296 ? 15.296 4.710 -6.664 1.00 88.69 296 LYS A O 1
ATOM 2214 N N . ALA A 1 297 ? 17.098 3.703 -5.785 1.00 85.75 297 ALA A N 1
ATOM 2215 C CA . ALA A 1 297 ? 17.699 4.917 -5.236 1.00 85.75 297 ALA A CA 1
ATOM 2216 C C . ALA A 1 297 ? 18.157 5.898 -6.331 1.00 85.75 297 ALA A C 1
ATOM 2218 O O . ALA A 1 297 ? 17.959 7.101 -6.169 1.00 85.75 297 ALA A O 1
ATOM 2219 N N . ASP A 1 298 ? 18.683 5.395 -7.453 1.00 85.69 298 ASP A N 1
ATOM 2220 C CA . ASP A 1 298 ? 19.181 6.217 -8.561 1.00 85.69 298 ASP A CA 1
ATOM 2221 C C . ASP A 1 298 ? 18.041 6.955 -9.267 1.00 85.69 298 ASP A C 1
ATOM 2223 O O . ASP A 1 298 ? 18.205 8.102 -9.673 1.00 85.69 298 ASP A O 1
ATOM 2227 N N . LEU A 1 299 ? 16.849 6.349 -9.339 1.00 82.81 299 LEU A N 1
ATOM 2228 C CA . LEU A 1 299 ? 15.661 6.962 -9.947 1.00 82.81 299 LEU A CA 1
ATOM 2229 C C . LEU A 1 299 ? 15.255 8.283 -9.277 1.00 82.81 299 LEU A C 1
ATOM 2231 O O . LEU A 1 299 ? 14.794 9.209 -9.949 1.00 82.81 299 LEU A O 1
ATOM 2235 N N . ARG A 1 300 ? 15.457 8.394 -7.958 1.00 76.94 300 ARG A N 1
ATOM 2236 C CA . ARG A 1 300 ? 15.126 9.609 -7.199 1.00 76.94 300 ARG A CA 1
ATOM 2237 C C . ARG A 1 300 ? 15.988 10.798 -7.600 1.00 76.94 300 ARG A C 1
ATOM 2239 O O . ARG A 1 300 ? 15.509 11.927 -7.548 1.00 76.94 300 ARG A O 1
ATOM 2246 N N . THR A 1 301 ? 17.220 10.549 -8.038 1.00 75.12 301 THR A N 1
ATOM 2247 C CA . THR A 1 301 ? 18.139 11.583 -8.533 1.00 75.12 301 THR A CA 1
ATOM 2248 C C . THR A 1 301 ? 17.592 12.284 -9.784 1.00 75.12 301 THR A C 1
ATOM 2250 O O . THR A 1 301 ? 17.984 13.409 -10.072 1.00 75.12 301 THR A O 1
ATOM 2253 N N . PHE A 1 302 ? 16.630 11.670 -10.486 1.00 67.75 302 PHE A N 1
ATOM 2254 C CA . PHE A 1 302 ? 1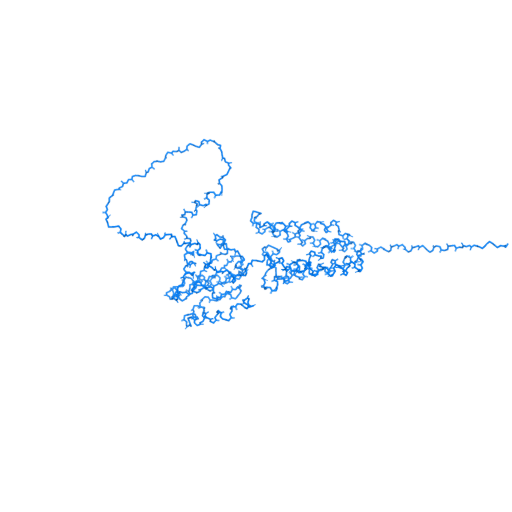6.029 12.185 -11.725 1.00 67.75 302 PHE A CA 1
ATOM 2255 C C . PHE A 1 302 ? 14.553 12.554 -11.569 1.00 67.75 302 PHE A C 1
ATOM 2257 O O . PHE A 1 302 ? 13.825 12.661 -12.556 1.00 67.75 302 PHE A O 1
ATOM 2264 N N . ASP A 1 303 ? 14.101 12.726 -10.323 1.00 72.44 303 ASP A N 1
ATOM 2265 C CA . ASP A 1 303 ? 12.713 13.052 -9.988 1.00 72.44 303 ASP A CA 1
ATOM 2266 C C . ASP A 1 303 ? 11.702 12.046 -10.583 1.00 72.44 303 ASP A C 1
ATOM 2268 O O . ASP A 1 303 ? 10.535 12.361 -10.821 1.00 72.44 303 ASP A O 1
ATOM 2272 N N . ILE A 1 304 ? 12.140 10.802 -10.821 1.00 70.88 304 ILE A N 1
ATOM 2273 C CA . ILE A 1 304 ? 11.249 9.691 -11.147 1.00 70.88 304 ILE A CA 1
ATOM 2274 C C . ILE A 1 304 ? 10.712 9.170 -9.813 1.00 70.88 304 ILE A C 1
ATOM 2276 O O . ILE A 1 304 ? 11.474 8.642 -8.999 1.00 70.88 304 ILE A O 1
ATOM 2280 N N . PRO A 1 305 ? 9.410 9.325 -9.539 1.00 65.94 305 PRO A N 1
ATOM 2281 C CA . PRO A 1 305 ? 8.891 9.001 -8.227 1.00 65.94 305 PRO A CA 1
ATOM 2282 C C . PRO A 1 305 ? 8.830 7.486 -8.010 1.00 65.94 305 PRO A C 1
ATOM 2284 O O . PRO A 1 305 ? 8.415 6.736 -8.892 1.00 65.94 305 PRO A O 1
ATOM 2287 N N . ASP A 1 306 ? 9.147 7.039 -6.790 1.00 66.81 306 ASP A N 1
ATOM 2288 C CA . ASP A 1 306 ? 9.144 5.620 -6.390 1.00 66.81 306 ASP A CA 1
ATOM 2289 C C . ASP A 1 306 ? 7.842 4.870 -6.723 1.00 66.81 306 ASP A C 1
ATOM 2291 O O . ASP A 1 306 ? 7.855 3.646 -6.869 1.00 66.81 306 ASP A O 1
ATOM 2295 N N . TRP A 1 307 ? 6.715 5.587 -6.781 1.00 69.56 307 TRP A N 1
ATOM 2296 C CA . TRP A 1 307 ? 5.404 5.018 -7.076 1.00 69.56 307 TRP A CA 1
ATOM 2297 C C . TRP A 1 307 ? 5.212 4.645 -8.545 1.00 69.56 307 TRP A C 1
ATOM 2299 O O . TRP A 1 307 ? 4.333 3.839 -8.833 1.00 69.56 307 TRP A O 1
ATOM 2309 N N . ALA A 1 308 ? 6.018 5.192 -9.461 1.00 68.38 308 ALA A N 1
ATOM 2310 C CA . ALA A 1 308 ? 5.990 4.803 -10.871 1.00 68.38 308 ALA A CA 1
ATOM 2311 C C . ALA A 1 308 ? 6.493 3.361 -11.069 1.00 68.38 308 ALA A C 1
ATOM 2313 O O . ALA A 1 308 ? 6.209 2.747 -12.088 1.00 68.38 308 ALA A O 1
ATOM 2314 N N . TRP A 1 309 ? 7.178 2.812 -10.059 1.00 74.88 309 TRP A N 1
ATOM 2315 C CA . TRP A 1 309 ? 7.753 1.468 -10.044 1.00 74.88 309 TRP A CA 1
ATOM 2316 C C . TRP A 1 309 ? 7.316 0.751 -8.757 1.00 74.88 309 TRP A C 1
ATOM 2318 O O . TRP A 1 309 ? 8.108 0.609 -7.815 1.00 74.88 309 TRP A O 1
ATOM 2328 N N . PRO A 1 310 ? 6.023 0.389 -8.637 1.00 64.94 310 PRO A N 1
ATOM 2329 C CA . PRO A 1 310 ? 5.436 -0.044 -7.371 1.00 64.94 310 PRO A CA 1
ATOM 2330 C C . PRO A 1 310 ? 5.950 -1.411 -6.900 1.00 64.94 310 PRO A C 1
ATOM 2332 O O . PRO A 1 310 ? 5.944 -1.669 -5.695 1.00 64.94 310 PRO A O 1
ATOM 2335 N N . ALA A 1 311 ? 6.423 -2.264 -7.813 1.00 77.94 311 ALA A N 1
ATOM 2336 C CA . ALA A 1 311 ? 7.036 -3.547 -7.486 1.00 77.94 311 ALA A CA 1
ATOM 2337 C C . ALA A 1 311 ? 8.565 -3.427 -7.339 1.00 77.94 311 ALA A C 1
ATOM 2339 O O . ALA A 1 311 ? 9.207 -2.500 -7.839 1.00 77.94 311 ALA A O 1
ATOM 2340 N N . SER A 1 312 ? 9.172 -4.374 -6.630 1.00 85.56 312 SER A N 1
ATOM 2341 C CA . SER A 1 312 ? 10.621 -4.557 -6.626 1.00 85.56 312 SER A CA 1
ATOM 2342 C C . SER A 1 312 ? 10.909 -6.063 -6.702 1.00 85.56 312 SER A C 1
ATOM 2344 O O . SER A 1 312 ? 10.448 -6.787 -5.815 1.00 85.56 312 SER A O 1
ATOM 2346 N N . PRO A 1 313 ? 11.592 -6.550 -7.755 1.00 93.44 313 PRO A N 1
ATOM 2347 C CA . PRO A 1 313 ? 12.017 -5.781 -8.926 1.00 93.44 313 PRO A CA 1
ATOM 2348 C C . PRO A 1 313 ? 10.815 -5.329 -9.772 1.00 93.44 313 PRO A C 1
ATOM 2350 O O . PRO A 1 313 ? 9.734 -5.916 -9.695 1.00 93.44 313 PRO A O 1
ATOM 2353 N N . THR A 1 314 ? 10.996 -4.274 -10.563 1.00 92.12 314 THR A N 1
ATOM 2354 C CA . THR A 1 314 ? 10.108 -3.962 -11.691 1.00 92.12 314 THR A CA 1
ATOM 2355 C C . THR A 1 314 ? 10.949 -3.978 -12.955 1.00 92.12 314 THR A C 1
ATOM 2357 O O . THR A 1 314 ? 12.011 -3.357 -12.995 1.00 92.12 314 THR A O 1
ATOM 2360 N N . THR A 1 315 ? 10.470 -4.669 -13.981 1.00 93.00 315 THR A N 1
ATOM 2361 C CA . THR A 1 315 ? 11.170 -4.806 -15.254 1.00 93.00 315 THR A CA 1
ATOM 2362 C C . THR A 1 315 ? 10.289 -4.267 -16.368 1.00 93.00 315 THR A C 1
ATOM 2364 O O . THR A 1 315 ? 9.153 -4.708 -16.501 1.00 93.00 315 THR A O 1
ATOM 2367 N N . ALA A 1 316 ? 10.786 -3.332 -17.174 1.00 91.25 316 ALA A N 1
ATOM 2368 C CA . ALA A 1 316 ? 10.045 -2.767 -18.300 1.00 91.25 316 ALA A CA 1
ATOM 2369 C C . ALA A 1 316 ? 10.763 -3.071 -19.617 1.00 91.25 316 ALA A C 1
ATOM 2371 O O . ALA A 1 316 ? 11.933 -2.727 -19.777 1.00 91.25 316 ALA A O 1
ATOM 2372 N N . LEU A 1 317 ? 10.056 -3.681 -20.571 1.00 92.81 317 LEU A N 1
ATOM 2373 C CA . LEU A 1 317 ? 10.528 -3.821 -21.947 1.00 92.81 317 LEU A CA 1
ATOM 2374 C C . LEU A 1 317 ? 10.100 -2.597 -22.751 1.00 92.81 317 LEU A C 1
ATOM 2376 O O . LEU A 1 317 ? 8.909 -2.329 -22.903 1.00 92.81 317 LEU A O 1
ATOM 2380 N N . ILE A 1 318 ? 11.069 -1.873 -23.293 1.00 89.31 318 ILE A N 1
ATOM 2381 C CA . ILE A 1 318 ? 10.886 -0.686 -24.117 1.00 89.31 318 ILE A CA 1
ATOM 2382 C C . ILE A 1 318 ? 11.322 -1.003 -25.539 1.00 89.31 318 ILE A C 1
ATOM 2384 O O . ILE A 1 318 ? 12.405 -1.525 -25.776 1.00 89.31 318 ILE A O 1
ATOM 2388 N N . HIS A 1 319 ? 10.492 -0.644 -26.508 1.00 89.19 319 HIS A N 1
ATOM 2389 C CA . HIS A 1 319 ? 10.867 -0.681 -27.912 1.00 89.19 319 HIS A CA 1
ATOM 2390 C C . HIS A 1 319 ? 10.245 0.518 -28.622 1.00 89.19 319 HIS A C 1
ATOM 2392 O O . HIS A 1 319 ? 9.079 0.858 -28.397 1.00 89.19 319 HIS A O 1
ATOM 2398 N N . ARG A 1 320 ? 11.036 1.189 -29.464 1.00 87.19 320 ARG A N 1
ATOM 2399 C CA . ARG A 1 320 ? 10.637 2.416 -30.173 1.00 87.19 320 ARG A CA 1
ATOM 2400 C C . ARG A 1 320 ? 10.147 3.533 -29.242 1.00 87.19 320 ARG A C 1
ATOM 2402 O O . ARG A 1 320 ? 9.090 4.128 -29.473 1.00 87.19 320 ARG A O 1
ATOM 2409 N N . GLY A 1 321 ? 10.855 3.737 -28.128 1.00 80.81 321 GLY A N 1
ATOM 2410 C CA . GLY A 1 321 ? 10.516 4.747 -27.121 1.00 80.81 321 GLY A CA 1
ATOM 2411 C C . GLY A 1 321 ? 9.209 4.501 -26.361 1.00 80.81 321 GLY A C 1
ATOM 2412 O O . GLY A 1 321 ? 8.672 5.415 -25.732 1.00 80.81 321 GLY A O 1
ATOM 2413 N N . ARG A 1 322 ? 8.643 3.291 -26.441 1.00 80.56 322 ARG A N 1
ATOM 2414 C CA . ARG A 1 322 ? 7.385 2.925 -25.781 1.00 80.56 322 ARG A CA 1
ATOM 2415 C C . ARG A 1 322 ? 7.575 1.699 -24.914 1.00 80.56 322 ARG A C 1
ATOM 2417 O O . ARG A 1 322 ? 8.201 0.737 -25.341 1.00 80.56 322 ARG A O 1
ATOM 2424 N N . ILE A 1 323 ? 6.957 1.722 -23.740 1.00 85.50 323 ILE A N 1
ATOM 2425 C CA . ILE A 1 323 ? 6.835 0.537 -22.896 1.00 85.50 323 ILE A CA 1
ATOM 2426 C C . ILE A 1 323 ? 5.910 -0.450 -23.617 1.00 85.50 323 ILE A C 1
ATOM 2428 O O . ILE A 1 323 ? 4.753 -0.142 -23.913 1.00 85.50 323 ILE A O 1
ATOM 2432 N N . ILE A 1 324 ? 6.463 -1.607 -23.965 1.00 89.50 324 ILE A N 1
ATOM 2433 C CA . ILE A 1 324 ? 5.767 -2.726 -24.597 1.00 89.50 324 ILE A CA 1
ATOM 2434 C C . ILE A 1 324 ? 5.081 -3.563 -23.528 1.00 89.50 324 ILE A C 1
ATOM 2436 O O . ILE A 1 324 ? 3.921 -3.939 -23.700 1.00 89.50 324 ILE A O 1
ATOM 2440 N N . HIS A 1 325 ? 5.794 -3.833 -22.435 1.00 89.62 325 HIS A N 1
ATOM 2441 C CA . HIS A 1 325 ? 5.309 -4.663 -21.348 1.00 89.62 325 HIS A CA 1
ATOM 2442 C C . HIS A 1 325 ? 6.085 -4.402 -20.045 1.00 89.62 325 HIS A C 1
ATOM 2444 O O . HIS A 1 325 ? 7.237 -3.966 -20.084 1.00 89.62 325 HIS A O 1
ATOM 2450 N N . GLU A 1 326 ? 5.442 -4.663 -18.906 1.00 90.19 326 GLU A N 1
ATOM 2451 C CA . GLU A 1 326 ? 5.998 -4.497 -17.561 1.00 90.19 326 GLU A CA 1
ATOM 2452 C C . GLU A 1 326 ? 5.775 -5.774 -16.747 1.00 90.19 326 GLU A C 1
ATOM 2454 O O . GLU A 1 326 ? 4.649 -6.262 -16.650 1.00 90.19 326 GLU A O 1
ATOM 2459 N N . TRP A 1 327 ? 6.838 -6.268 -16.117 1.00 92.25 327 TRP A N 1
ATOM 2460 C CA . TRP A 1 327 ? 6.801 -7.359 -15.147 1.00 92.25 327 TRP A CA 1
ATOM 2461 C C . TRP A 1 327 ? 7.140 -6.832 -13.754 1.00 92.25 327 TRP A C 1
ATOM 2463 O O . TRP A 1 327 ? 7.935 -5.900 -13.601 1.00 92.25 327 TRP A O 1
ATOM 2473 N N . GLY A 1 328 ? 6.580 -7.457 -12.720 1.00 89.94 328 GLY A N 1
ATOM 2474 C CA . GLY A 1 328 ? 6.865 -7.121 -11.328 1.00 89.94 328 GLY A CA 1
ATOM 2475 C C . GLY A 1 328 ? 7.138 -8.364 -10.491 1.00 89.94 328 GLY A C 1
ATOM 2476 O O . GLY A 1 328 ? 6.530 -9.410 -10.696 1.00 89.94 328 GLY A O 1
ATOM 2477 N N . GLY A 1 329 ? 8.037 -8.248 -9.514 1.00 90.38 329 GLY A N 1
ATOM 2478 C CA . GLY A 1 329 ? 8.297 -9.330 -8.567 1.00 90.38 329 GLY A CA 1
ATOM 2479 C C . GLY A 1 329 ? 8.886 -10.575 -9.238 1.00 90.38 329 GLY A C 1
ATOM 2480 O O . GLY A 1 329 ? 9.906 -10.496 -9.926 1.00 90.38 329 GLY A O 1
ATOM 2481 N N . GLU A 1 330 ? 8.257 -11.728 -9.000 1.00 91.44 330 GLU A N 1
ATOM 2482 C CA . GLU A 1 330 ? 8.719 -13.034 -9.494 1.00 91.44 330 GLU A CA 1
ATOM 2483 C C . GLU A 1 330 ? 8.466 -13.261 -10.990 1.00 91.44 330 GLU A C 1
ATOM 2485 O O . GLU A 1 330 ? 9.095 -14.141 -11.569 1.00 91.44 330 GLU A O 1
ATOM 2490 N N . ASP A 1 331 ? 7.632 -12.437 -11.632 1.00 91.50 331 ASP A N 1
ATOM 2491 C CA . ASP A 1 331 ? 7.336 -12.542 -13.067 1.00 91.50 331 ASP A CA 1
ATOM 2492 C C . ASP A 1 331 ? 8.447 -11.950 -13.954 1.00 91.50 331 ASP A C 1
ATOM 2494 O O . ASP A 1 331 ? 8.309 -11.890 -15.172 1.00 91.50 331 ASP A O 1
ATOM 2498 N N . THR A 1 332 ? 9.549 -11.482 -13.359 1.00 94.44 332 THR A N 1
ATOM 2499 C CA . THR A 1 332 ? 10.684 -10.908 -14.092 1.00 94.44 332 THR A CA 1
ATOM 2500 C C . THR A 1 332 ? 11.235 -11.916 -15.112 1.00 94.44 332 THR A C 1
ATOM 2502 O O . THR A 1 332 ? 11.633 -13.018 -14.722 1.00 94.44 332 THR A O 1
ATOM 2505 N N . PRO A 1 333 ? 11.298 -11.563 -16.410 1.00 96.31 333 PRO A N 1
ATOM 2506 C CA . PRO A 1 333 ? 11.715 -12.496 -17.441 1.00 96.31 333 PRO A CA 1
ATOM 2507 C C . PRO A 1 333 ? 13.218 -12.758 -17.359 1.00 96.31 333 PRO A C 1
ATOM 2509 O O . PRO A 1 333 ? 14.007 -11.901 -16.953 1.00 96.31 333 PRO A O 1
ATOM 2512 N N . ASN A 1 334 ? 13.623 -13.942 -17.810 1.00 96.12 334 ASN A N 1
ATOM 2513 C CA . ASN A 1 334 ? 15.027 -14.221 -18.065 1.00 96.12 334 ASN A CA 1
ATOM 2514 C C . ASN A 1 334 ? 15.458 -13.469 -19.346 1.00 96.12 334 ASN A C 1
ATOM 2516 O O . ASN A 1 334 ? 14.871 -13.727 -20.400 1.00 96.12 334 ASN A O 1
ATOM 2520 N N . PRO A 1 335 ? 16.462 -12.572 -19.288 1.00 96.75 335 PRO A N 1
ATOM 2521 C CA . PRO A 1 335 ? 16.861 -11.763 -20.439 1.00 96.75 335 PRO A CA 1
ATOM 2522 C C . PRO A 1 335 ? 17.416 -12.594 -21.604 1.00 96.75 335 PRO A C 1
ATOM 2524 O O . PRO A 1 335 ? 17.253 -12.184 -22.746 1.00 96.75 335 PRO A O 1
ATOM 2527 N N . PHE A 1 336 ? 17.996 -13.774 -21.348 1.00 96.06 336 PHE A N 1
ATOM 2528 C CA . PHE A 1 336 ? 18.492 -14.665 -22.405 1.00 96.06 336 PHE A CA 1
ATOM 2529 C C . PHE A 1 336 ? 17.344 -15.243 -23.239 1.00 96.06 336 PHE A C 1
ATOM 2531 O O . PHE A 1 336 ? 17.348 -15.127 -24.457 1.00 96.06 336 PHE A O 1
ATOM 2538 N N . LEU A 1 337 ? 16.305 -15.771 -22.580 1.00 95.38 337 LEU A N 1
ATOM 2539 C CA . LEU A 1 337 ? 15.121 -16.288 -23.279 1.00 95.38 337 LEU A CA 1
ATOM 2540 C C . LEU A 1 337 ? 14.398 -15.177 -24.046 1.00 95.38 337 LEU A C 1
ATOM 2542 O O . LEU A 1 337 ? 13.958 -15.376 -25.172 1.00 95.38 337 LEU A O 1
ATOM 2546 N N . LEU A 1 338 ? 14.308 -13.989 -23.441 1.00 95.25 338 LEU A N 1
ATOM 2547 C CA . LEU A 1 338 ? 13.680 -12.839 -24.080 1.00 95.25 338 LEU A CA 1
ATOM 2548 C C . LEU A 1 338 ? 14.470 -12.358 -25.306 1.00 95.25 338 LEU A C 1
ATOM 2550 O O . LEU A 1 338 ? 13.861 -11.947 -26.291 1.00 95.25 338 LEU A O 1
ATOM 2554 N N . HIS A 1 339 ? 15.805 -12.397 -25.258 1.00 94.94 339 HIS A N 1
ATOM 2555 C CA . HIS A 1 339 ? 16.650 -12.113 -26.415 1.00 94.94 339 HIS A CA 1
ATOM 2556 C C . HIS A 1 339 ? 16.339 -13.081 -27.552 1.00 94.94 339 HIS A C 1
ATOM 2558 O O . HIS A 1 339 ? 16.054 -12.620 -28.655 1.00 94.94 339 HIS A O 1
ATOM 2564 N N . ASP A 1 340 ? 16.372 -14.388 -27.282 1.00 94.94 340 ASP A N 1
ATOM 2565 C CA . ASP A 1 340 ? 16.150 -15.428 -28.290 1.00 94.94 340 ASP A CA 1
ATOM 2566 C C . ASP A 1 340 ? 14.764 -15.289 -28.935 1.00 94.94 340 ASP A C 1
ATOM 2568 O O . ASP A 1 340 ? 14.651 -15.277 -30.162 1.00 94.94 340 ASP A O 1
ATOM 2572 N N . ASP A 1 341 ? 13.723 -15.063 -28.126 1.00 95.25 341 ASP A N 1
ATOM 2573 C CA . ASP A 1 341 ? 12.361 -14.826 -28.614 1.00 95.25 341 ASP A CA 1
ATOM 2574 C C . ASP A 1 341 ? 12.290 -13.607 -29.554 1.00 95.25 341 ASP A C 1
ATOM 2576 O O . ASP A 1 341 ? 11.648 -13.651 -30.610 1.00 95.25 341 ASP A O 1
ATOM 2580 N N . ILE A 1 342 ? 12.957 -12.501 -29.195 1.00 94.62 342 ILE A N 1
ATOM 2581 C CA . ILE A 1 342 ? 12.996 -11.284 -30.019 1.00 94.62 342 ILE A CA 1
ATOM 2582 C C . ILE A 1 342 ? 13.835 -11.509 -31.282 1.00 94.62 342 ILE A C 1
ATOM 2584 O O . ILE A 1 342 ? 13.461 -11.017 -32.346 1.00 94.62 342 ILE A O 1
ATOM 2588 N N . ALA A 1 343 ? 14.943 -12.239 -31.198 1.00 93.94 343 ALA A N 1
ATOM 2589 C CA . ALA A 1 343 ? 15.794 -12.545 -32.342 1.00 93.94 343 ALA A CA 1
ATOM 2590 C C . ALA A 1 343 ? 15.060 -13.425 -33.368 1.00 93.94 343 ALA A C 1
ATOM 2592 O O . ALA A 1 343 ? 15.133 -13.167 -34.570 1.00 93.94 343 ALA A O 1
ATOM 2593 N N . GLU A 1 344 ? 14.307 -14.425 -32.901 1.00 95.50 344 GLU A N 1
ATOM 2594 C CA . GLU A 1 344 ? 13.562 -15.350 -33.757 1.00 95.50 344 GLU A CA 1
ATOM 2595 C C . GLU A 1 344 ? 12.322 -14.694 -34.385 1.00 95.50 344 GLU A C 1
ATOM 2597 O O . GLU A 1 344 ? 12.056 -14.859 -35.578 1.00 95.50 344 GLU A O 1
ATOM 2602 N N . GLN A 1 345 ? 11.548 -13.943 -33.596 1.00 94.81 345 GLN A N 1
ATOM 2603 C CA . GLN A 1 345 ? 10.205 -13.495 -33.991 1.00 94.81 345 GLN A CA 1
ATOM 2604 C C . GLN A 1 345 ? 10.101 -11.983 -34.260 1.00 94.81 345 GLN A C 1
ATOM 2606 O O . GLN A 1 345 ? 9.114 -11.518 -34.847 1.00 94.81 345 GLN A O 1
ATOM 2611 N N . GLY A 1 346 ? 11.086 -11.195 -33.825 1.00 92.62 346 GLY A N 1
ATOM 2612 C CA . GLY A 1 346 ? 11.156 -9.747 -34.015 1.00 92.62 346 GLY A CA 1
ATOM 2613 C C . GLY A 1 346 ? 9.903 -8.996 -33.552 1.00 92.62 346 GLY A C 1
ATOM 2614 O O . GLY A 1 346 ? 9.341 -9.228 -32.478 1.00 92.62 346 GLY A O 1
ATOM 2615 N N . ASP A 1 347 ? 9.418 -8.095 -34.410 1.00 91.69 347 ASP A N 1
ATOM 2616 C CA . ASP A 1 347 ? 8.244 -7.247 -34.158 1.00 91.69 347 ASP A CA 1
ATOM 2617 C C . ASP A 1 347 ? 6.936 -8.030 -33.939 1.00 91.69 347 ASP A C 1
ATOM 2619 O O . ASP A 1 347 ? 5.957 -7.471 -33.431 1.00 91.69 347 ASP A O 1
ATOM 2623 N N . ALA A 1 348 ? 6.848 -9.294 -34.370 1.00 92.88 348 ALA A N 1
ATOM 2624 C CA . ALA A 1 348 ? 5.652 -10.104 -34.145 1.00 92.88 348 ALA A CA 1
ATOM 2625 C C . ALA A 1 348 ? 5.497 -10.449 -32.659 1.00 92.88 348 ALA A C 1
ATOM 2627 O O . ALA A 1 348 ? 4.423 -10.233 -32.095 1.00 92.88 348 ALA A O 1
ATOM 2628 N N . TYR A 1 349 ? 6.584 -10.867 -32.012 1.00 94.12 349 TYR A N 1
ATOM 2629 C CA . TYR A 1 349 ? 6.595 -11.194 -30.590 1.00 94.12 349 TYR A CA 1
ATOM 2630 C C . TYR A 1 349 ? 6.361 -9.964 -29.710 1.00 94.12 349 TYR A C 1
ATOM 2632 O O . TYR A 1 349 ? 5.513 -9.989 -28.818 1.00 94.12 349 TYR A O 1
ATOM 2640 N N . LEU A 1 350 ? 7.003 -8.832 -30.025 1.00 91.56 350 LEU A N 1
ATOM 2641 C CA . LEU A 1 350 ? 6.772 -7.575 -29.298 1.00 91.56 350 LEU A CA 1
ATOM 2642 C C . LEU A 1 350 ? 5.308 -7.108 -29.393 1.00 91.56 350 LEU A C 1
ATOM 2644 O O . LEU A 1 350 ? 4.749 -6.595 -28.420 1.00 91.56 350 LEU A O 1
ATOM 2648 N N . ARG A 1 351 ? 4.652 -7.309 -30.547 1.00 91.00 351 ARG A N 1
ATOM 2649 C CA . ARG A 1 351 ? 3.210 -7.047 -30.693 1.00 91.00 351 ARG A CA 1
ATOM 2650 C C . ARG A 1 351 ? 2.370 -8.014 -29.870 1.00 91.00 351 ARG A C 1
ATOM 2652 O O . ARG A 1 351 ? 1.453 -7.559 -29.193 1.00 91.00 351 ARG A O 1
ATOM 2659 N N . GLN A 1 352 ? 2.698 -9.303 -29.883 1.00 92.19 352 GLN A N 1
ATOM 2660 C CA . GLN A 1 352 ? 1.986 -10.307 -29.097 1.00 92.19 352 GLN A CA 1
ATOM 2661 C C . GLN A 1 352 ? 2.071 -10.025 -27.593 1.00 92.19 352 GLN A C 1
ATOM 2663 O O . GLN A 1 352 ? 1.041 -10.068 -26.919 1.00 92.19 352 GLN A O 1
ATOM 2668 N N . LEU A 1 353 ? 3.256 -9.695 -27.063 1.00 89.25 353 LEU A N 1
ATOM 2669 C CA . LEU A 1 353 ? 3.430 -9.311 -25.657 1.00 89.25 353 LEU A CA 1
ATOM 2670 C C . LEU A 1 353 ? 2.547 -8.114 -25.303 1.00 89.25 353 LEU A C 1
ATOM 2672 O O . LEU A 1 353 ? 1.818 -8.137 -24.310 1.00 89.25 353 LEU A O 1
ATOM 2676 N N . ARG A 1 354 ? 2.545 -7.094 -26.164 1.00 87.31 354 ARG A N 1
ATOM 2677 C CA . ARG A 1 354 ? 1.684 -5.929 -25.984 1.00 87.31 354 ARG A CA 1
ATOM 2678 C C . ARG A 1 354 ? 0.206 -6.313 -25.982 1.00 87.31 354 ARG A C 1
ATOM 2680 O O . ARG A 1 354 ? -0.528 -5.865 -25.112 1.00 87.31 354 ARG A O 1
ATOM 2687 N N . GLU A 1 355 ? -0.261 -7.120 -26.924 1.00 86.62 355 GLU A N 1
ATOM 2688 C CA . GLU A 1 355 ? -1.683 -7.481 -27.036 1.00 86.62 355 GLU A CA 1
ATOM 2689 C C . GLU A 1 355 ? -2.158 -8.402 -25.909 1.00 86.62 355 GLU A C 1
ATOM 2691 O O . GLU A 1 355 ? -3.267 -8.233 -25.405 1.00 86.62 355 GLU A O 1
ATOM 2696 N N . THR A 1 356 ? -1.312 -9.338 -25.484 1.00 83.50 356 THR A N 1
ATOM 2697 C CA . THR A 1 356 ? -1.647 -10.334 -24.456 1.00 83.50 356 THR A CA 1
ATOM 2698 C C . THR A 1 356 ? -1.691 -9.710 -23.064 1.00 83.50 356 THR A C 1
ATOM 2700 O O . THR A 1 356 ? -2.497 -10.117 -22.229 1.00 83.50 356 THR A O 1
ATOM 2703 N N . TYR A 1 357 ? -0.853 -8.699 -22.821 1.00 68.81 357 TYR A N 1
ATOM 2704 C CA . TYR A 1 357 ? -0.610 -8.189 -21.477 1.00 68.81 357 TYR A CA 1
ATOM 2705 C C . TYR A 1 357 ? -0.758 -6.675 -21.319 1.00 68.81 357 TYR A C 1
ATOM 2707 O O . TYR A 1 357 ? -0.470 -6.163 -20.238 1.00 68.81 357 TYR A O 1
ATOM 2715 N N . THR A 1 358 ? -1.226 -5.936 -22.335 1.00 61.97 358 THR A N 1
ATOM 2716 C CA . THR A 1 358 ? -1.754 -4.589 -22.076 1.00 61.97 358 THR A CA 1
ATOM 2717 C C . THR A 1 358 ? -2.886 -4.775 -21.073 1.00 61.97 358 THR A C 1
ATOM 2719 O O . THR A 1 358 ? -3.888 -5.415 -21.409 1.00 61.97 358 THR A O 1
ATOM 2722 N N . PRO A 1 359 ? -2.747 -4.277 -19.836 1.00 47.19 359 PRO A N 1
ATOM 2723 C CA . PRO A 1 359 ? -3.750 -4.533 -18.833 1.00 47.19 359 PRO A CA 1
ATOM 2724 C C . PRO A 1 359 ? -5.083 -3.971 -19.328 1.00 47.19 359 PRO A C 1
ATOM 2726 O O . PRO A 1 359 ? -5.156 -2.864 -19.869 1.00 47.19 359 PRO A O 1
ATOM 2729 N N . LEU A 1 360 ? -6.159 -4.712 -19.065 1.00 38.41 360 LEU A N 1
ATOM 2730 C CA . LEU A 1 360 ? -7.562 -4.289 -19.188 1.00 38.41 360 LEU A CA 1
ATOM 2731 C C . LEU A 1 360 ? -7.896 -2.985 -18.420 1.00 38.41 360 LEU A C 1
ATOM 2733 O O . LEU A 1 360 ? -9.050 -2.589 -18.369 1.00 38.41 360 LEU A O 1
ATOM 2737 N N . ILE A 1 361 ? -6.903 -2.298 -17.850 1.00 35.16 361 ILE A N 1
ATOM 2738 C CA . ILE A 1 361 ? -6.983 -1.026 -17.125 1.00 35.16 361 ILE A CA 1
ATOM 2739 C C . ILE A 1 361 ? -7.209 0.168 -18.081 1.00 35.16 361 ILE A C 1
ATOM 2741 O O . ILE A 1 361 ? -7.565 1.255 -17.635 1.00 35.16 361 ILE A O 1
ATOM 2745 N N . ALA A 1 362 ? -7.073 -0.021 -19.400 1.00 35.00 362 ALA A N 1
ATOM 2746 C CA . ALA A 1 362 ? -7.469 0.971 -20.407 1.00 35.00 362 ALA A CA 1
ATOM 2747 C C . ALA A 1 362 ? -8.907 0.791 -20.958 1.00 35.00 362 ALA A C 1
ATOM 2749 O O . ALA A 1 362 ? -9.236 1.415 -21.970 1.00 35.00 362 ALA A O 1
ATOM 2750 N N . ARG A 1 363 ? -9.759 -0.048 -20.342 1.00 32.19 363 ARG A N 1
ATOM 2751 C CA . ARG A 1 363 ? -11.190 -0.169 -20.684 1.00 32.19 363 ARG A CA 1
ATOM 2752 C C . ARG A 1 363 ? -12.110 0.227 -19.540 1.00 32.19 363 ARG A C 1
ATOM 2754 O O . ARG A 1 363 ? -11.862 -0.222 -18.402 1.00 32.19 363 ARG A O 1
#

Radius of gyration: 32.37 Å; Cα contacts (8 Å, |Δi|>4): 400; chains: 1; bounding box: 114×55×107 Å

Foldseek 3Di:
DDPDDPPPPPPPDPDPPPLLPVLLVLLLVLLQVQLVVLQQLLVLLPVQDPPVPRDPVSPVSSVVSNVLSVCSNVCSLPLVNLLVLLLQLLLVLLLLVLCVVVVFQASCSRRPDRDRSVVSNVVSVVSNVSSLVSSVSSPDDPVNSVVSVVVSVVSSVNSNVVNVVPPDDALVVDQVVVLCVVVPPPPDPPPPPPDPDDDDDDDDDDDDDDDDPDDDDPDDPDPPVVVVVVVDDPDPPVVVVVVCLQQADLPGAKEKEWEAAPPDPLLVVCVVLLVCCQPDPVCVVDRNYHYHYHYLVVCVVSVNDSSSCSAGGKIFIGHNNDTLDIDHGNRDDRVVVVRVCCVVQPPNVSVVSNVVHVDPPVD

Solvent-accessible surface area (backbone atoms only — not comparable to full-atom values): 20809 Å² total; per-residue (Å²): 139,81,90,79,80,80,78,77,81,74,73,73,74,78,71,82,72,76,64,64,60,60,47,47,51,51,31,47,53,52,22,53,52,53,22,50,53,33,44,50,28,30,49,34,43,60,71,60,45,59,81,88,73,52,51,72,66,58,54,52,49,32,52,47,36,46,50,52,25,52,49,35,57,76,39,38,78,41,37,65,49,27,51,52,49,21,40,52,30,26,20,51,27,13,30,22,48,45,38,43,76,73,64,42,75,41,58,55,68,34,37,81,50,78,43,44,14,67,59,54,29,51,52,26,49,50,48,25,54,51,21,50,52,47,14,46,66,61,66,49,52,68,68,59,52,53,53,47,61,62,52,31,54,62,28,22,51,49,18,26,52,48,42,63,74,68,44,74,77,60,52,90,74,62,53,69,53,72,63,48,64,76,57,60,72,72,76,70,77,66,75,72,69,81,78,88,74,93,79,88,82,90,78,83,82,84,85,77,81,86,80,80,84,75,84,89,79,96,80,91,80,77,75,68,58,60,59,64,59,57,70,74,53,74,76,58,71,67,56,58,51,51,48,48,40,47,65,25,48,95,86,46,45,32,30,37,40,39,36,28,43,98,87,32,71,64,22,66,67,48,47,60,59,55,51,50,56,67,70,33,65,74,55,65,74,60,50,51,47,43,70,46,84,38,50,57,72,61,39,53,80,71,74,45,57,71,74,67,50,78,44,58,21,25,32,38,35,27,46,58,37,34,80,44,47,78,32,46,44,88,64,51,75,59,67,67,62,52,31,51,49,38,64,75,48,38,73,57,46,55,48,48,51,27,69,77,59,55,63,74,82,84,108

Secondary structure (DSSP, 8-state):
-----------------STHHHHHHHHHHHHHHHHHHHHHHHHHHHHHS-TTTS-HHHHHHHHHHHHHHHHHHHHTT-HHHHHHHHHHHHHHHHHHHHHHHTT-S---TTTT----HHHHHHHHHHHHHHHHHHHHHTT--HHHHHHHHHHHHHHHHHHHHHHHHHSPPPGGG--HHHHHTSSPPPS-----PPP--------PPPP-PPP---S---S--SSHHHHHHHTTSPPPHHHHHHHHHHH--TTSPEEEEEEE-TT-HHHHHHHHHHHHHHT-HHHHHS-SEEEEEEEHHHHHTTT--GGGS-SSSEEEEEETTEEEEEEEGGGPPPHHHHHHHHHHHTHHHHHHHHHHHS-GGG-

Nearest PDB structures (foldseek):
  4tw5-assembly1_D  TM=6.312E-01  e=2.951E-02  Saccharomyces cerevisiae JAY291
  5d96-assembly1_D  TM=5.196E-01  e=1.429E-02  Mus musculus